Protein AF-A0A1X0QVW6-F1 (afdb_monomer_lite)

Foldseek 3Di:
DDDQPPDPVSVVVVVVVVVVVVVVVVVVVVVVVVLVVVLVVLLQVLCVVLVRDPVPLPVQDPPPDPQAADQAPDPDWDDDPNHTRHHDQWDAHRNFIAGHPRATDVVSLLVQLLVSLVSSLVSCVVSPLLVRPDDVLVSLVCCVPRSVVSLLPPLQQHDDDPVSLVVSQVSSLVSQCRSPVHDDDVVSVVSCVVSVHDRSVLSSVLSNVVLLLCQVVDDCPDPSVVCVVVQCVPCPRVNVVQCPDPLSVVSSPDPDDDDLVSVVVVVPPPSPVNSSSVVVVVD

Sequence (283 aa):
MSLPWRGPDQVHQLKEHMMQQSQQRRLQSQDSTARARVLAIQLRSGLRKLDINNNRIFDIHYFYRNVVALLSTEPITYIIYNQAIRHEASFAYLVVPFKPGDYLGPNELFRRNSSKAVATMNLLTSIGFNLSGFSRLLSIRFYAHIVRSQLEYGLAINRFTSTQLKALENVQNRCICKICDARGKAFTKVMLHLAKLPLMTERVHIFQAHLLFRSPHLPNNGLLCRLLPHIRHTRRHRWYLLSKAPLWRSMASTDEELDKRMLKAAKKIDITSFYQAAVDLYL

pLDDT: mean 73.91, std 16.07, range [31.61, 95.06]

Secondary structure (DSSP, 8-state):
---TT--HHHHHHHHHHHHHHHHHHHHHHHHHHHHHHHHHHHHHHHHHHTT--TT-SS------S---EE--SS-PPPEETTEEPEE-S-EEETTEEEETTTEE-HHHHHHHHHHHHHHHHHHHHHHTTTTTSS-HHHHHHHIIIIIHHHHHTTTTT----HHHHHHHHHHHHHHHHHHTT--SHHHHHHHHHHTT---HHHHHHHHHHHHHHHGGGS-TTSHHHHHHHHHHH-TTSHHHHHHHSHHHHHHTT--S---TTHHHHGGGSS-HHHHHHHHTT--

Radius of gyration: 26.66 Å; chains: 1; bounding box: 52×56×92 Å

Organism: NCBI:txid86635

Structure (mmCIF, N/CA/C/O backbone):
data_AF-A0A1X0QVW6-F1
#
_entry.id   AF-A0A1X0QVW6-F1
#
loop_
_atom_site.group_PDB
_atom_site.id
_atom_site.type_symbol
_atom_site.label_atom_id
_atom_site.label_alt_id
_atom_site.label_comp_id
_atom_site.label_asym_id
_atom_site.label_entity_id
_atom_site.label_seq_id
_atom_site.pdbx_PDB_ins_code
_atom_site.Cartn_x
_atom_site.Cartn_y
_atom_site.Cartn_z
_atom_site.occupancy
_atom_site.B_iso_or_equiv
_atom_site.auth_seq_id
_atom_site.auth_comp_id
_atom_site.auth_asym_id
_atom_site.auth_atom_id
_atom_site.pdbx_PDB_model_num
ATOM 1 N N . MET A 1 1 ? 26.119 20.764 -60.076 1.00 44.75 1 MET A N 1
ATOM 2 C CA . MET A 1 1 ? 25.643 19.938 -58.942 1.00 44.75 1 MET A CA 1
ATOM 3 C C . MET A 1 1 ? 24.573 18.983 -59.457 1.00 44.75 1 MET A C 1
ATOM 5 O O . MET A 1 1 ? 23.485 19.422 -59.803 1.00 44.75 1 MET A O 1
ATOM 9 N N . SER A 1 2 ? 24.899 17.703 -59.624 1.00 49.34 2 SER A N 1
ATOM 10 C CA . SER A 1 2 ? 23.963 16.671 -60.088 1.00 49.34 2 SER A CA 1
ATOM 11 C C . SER A 1 2 ? 23.081 16.194 -58.931 1.00 49.34 2 SER A C 1
ATOM 13 O O . SER A 1 2 ? 23.595 15.753 -57.907 1.00 49.34 2 SER A O 1
ATOM 15 N N . LEU A 1 3 ? 21.758 16.301 -59.091 1.00 55.97 3 LEU A N 1
ATOM 16 C CA . LEU A 1 3 ? 20.769 15.786 -58.136 1.00 55.97 3 LEU A CA 1
ATOM 17 C C . LEU A 1 3 ? 20.968 14.270 -57.915 1.00 55.97 3 LEU A C 1
ATOM 19 O O . LEU A 1 3 ? 21.173 13.556 -58.899 1.00 55.97 3 LEU A O 1
ATOM 23 N N . PRO A 1 4 ? 20.854 13.766 -56.672 1.00 57.06 4 PRO A N 1
ATOM 24 C CA . PRO A 1 4 ? 21.236 12.403 -56.267 1.00 57.06 4 PRO A CA 1
ATOM 25 C C . PRO A 1 4 ? 20.337 11.270 -56.808 1.00 57.06 4 PRO A C 1
ATOM 27 O O . PRO A 1 4 ? 20.428 10.140 -56.349 1.00 57.06 4 PRO A O 1
ATOM 30 N N . TRP A 1 5 ? 19.459 11.557 -57.773 1.00 54.62 5 TRP A N 1
ATOM 31 C CA . TRP A 1 5 ? 18.407 10.650 -58.251 1.00 54.62 5 TRP A CA 1
ATOM 32 C C . TRP A 1 5 ? 18.553 10.259 -59.728 1.00 54.62 5 TRP A C 1
ATOM 34 O O . TRP A 1 5 ? 17.615 9.742 -60.328 1.00 54.62 5 TRP A O 1
ATOM 44 N N . ARG A 1 6 ? 19.695 10.551 -60.360 1.00 57.28 6 ARG A N 1
ATOM 45 C CA . ARG A 1 6 ? 19.828 10.535 -61.827 1.00 57.28 6 ARG A CA 1
ATOM 46 C C . ARG A 1 6 ? 20.383 9.219 -62.408 1.00 57.28 6 ARG A C 1
ATOM 48 O O . ARG A 1 6 ? 21.017 9.252 -63.456 1.00 57.28 6 ARG A O 1
ATOM 55 N N . GLY A 1 7 ? 20.127 8.076 -61.761 1.00 69.75 7 GLY A N 1
ATOM 56 C CA . GLY A 1 7 ? 20.482 6.748 -62.281 1.00 69.75 7 GLY A CA 1
ATOM 57 C C . GLY A 1 7 ? 19.568 5.629 -61.746 1.00 69.75 7 GLY A C 1
ATOM 58 O O . GLY A 1 7 ? 19.366 5.565 -60.530 1.00 69.75 7 GLY A O 1
ATOM 59 N N . PRO A 1 8 ? 19.011 4.745 -62.602 1.00 73.06 8 PRO A N 1
ATOM 60 C CA . PRO A 1 8 ? 18.133 3.644 -62.176 1.00 73.06 8 PRO A CA 1
ATOM 61 C C . PRO A 1 8 ? 18.797 2.695 -61.162 1.00 73.06 8 PRO A C 1
ATOM 63 O O . PRO A 1 8 ? 18.129 2.220 -60.242 1.00 73.06 8 PRO A O 1
ATOM 66 N N . ASP A 1 9 ? 20.117 2.519 -61.244 1.00 76.38 9 ASP A N 1
ATOM 67 C CA . ASP A 1 9 ? 20.884 1.671 -60.324 1.00 76.38 9 ASP A CA 1
ATOM 68 C C . ASP A 1 9 ? 20.956 2.239 -58.898 1.00 76.38 9 ASP A C 1
ATOM 70 O O . ASP A 1 9 ? 20.868 1.492 -57.925 1.00 76.38 9 ASP A O 1
ATOM 74 N N . GLN A 1 10 ? 21.035 3.566 -58.741 1.00 74.25 10 GLN A N 1
ATOM 75 C CA . GLN A 1 10 ? 21.057 4.216 -57.421 1.00 74.25 10 GLN A CA 1
ATOM 76 C C . GLN A 1 10 ? 19.705 4.099 -56.709 1.00 74.25 10 GLN A C 1
ATOM 78 O O . GLN A 1 10 ? 19.645 3.874 -55.500 1.00 74.25 10 GLN A O 1
ATOM 83 N N . VAL A 1 11 ? 18.604 4.195 -57.462 1.00 79.06 11 VAL A N 1
ATOM 84 C CA . VAL A 1 11 ? 17.250 3.990 -56.928 1.00 79.06 11 VAL A CA 1
ATOM 85 C C . VAL A 1 11 ? 17.041 2.526 -56.530 1.00 79.06 11 VAL A C 1
ATOM 87 O O . VAL A 1 11 ? 16.423 2.257 -55.499 1.00 79.06 11 VAL A O 1
ATOM 90 N N . HIS A 1 12 ? 17.576 1.580 -57.307 1.00 83.38 12 HIS A N 1
ATOM 91 C CA . HIS A 1 12 ? 17.538 0.156 -56.975 1.00 83.38 12 HIS A CA 1
ATOM 92 C C . HIS A 1 12 ? 18.329 -0.151 -55.694 1.00 83.38 12 HIS A C 1
ATOM 94 O O . HIS A 1 12 ? 1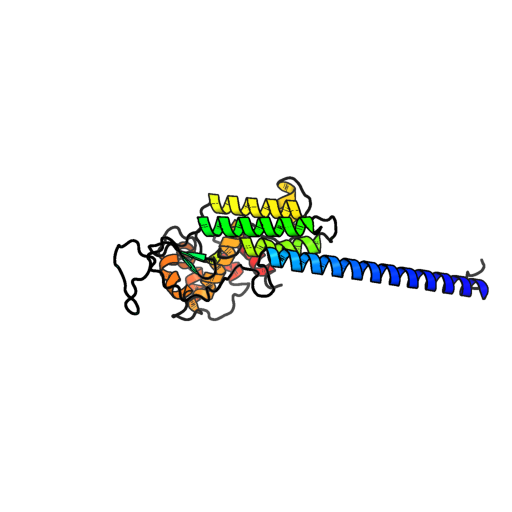7.796 -0.772 -54.776 1.00 83.38 12 HIS A O 1
ATOM 100 N N . GLN A 1 13 ? 19.560 0.355 -55.576 1.00 84.56 13 GLN A N 1
ATOM 101 C CA . GLN A 1 13 ? 20.384 0.203 -54.371 1.00 84.56 13 GLN A CA 1
ATOM 102 C C . GLN A 1 13 ? 19.714 0.798 -53.123 1.00 84.56 13 GLN A C 1
ATOM 104 O O . GLN A 1 13 ? 19.738 0.187 -52.054 1.00 84.56 13 GLN A O 1
ATOM 109 N N . LEU A 1 14 ? 19.059 1.957 -53.253 1.00 85.12 14 LEU A N 1
ATOM 110 C CA . LEU A 1 14 ? 18.326 2.567 -52.144 1.00 85.12 14 LEU A CA 1
ATOM 111 C C . LEU A 1 14 ? 17.116 1.720 -51.717 1.00 85.12 14 LEU A C 1
ATOM 113 O O . LEU A 1 14 ? 16.877 1.559 -50.519 1.00 85.12 14 LEU A O 1
ATOM 117 N N . LYS A 1 15 ? 16.368 1.151 -52.674 1.00 88.19 15 LYS A N 1
ATOM 118 C CA . LYS A 1 15 ? 15.248 0.238 -52.388 1.00 88.19 15 LYS A CA 1
ATOM 119 C C . LYS A 1 15 ? 15.713 -1.017 -51.653 1.00 88.19 15 LYS A C 1
ATOM 121 O O . LYS A 1 15 ? 15.092 -1.379 -50.656 1.00 88.19 15 LYS A O 1
ATOM 126 N N . GLU A 1 16 ? 16.809 -1.627 -52.097 1.00 89.81 16 GLU A N 1
ATOM 127 C CA . GLU A 1 16 ? 17.416 -2.790 -51.439 1.00 89.81 16 GLU A CA 1
ATOM 128 C C . GLU A 1 16 ? 17.836 -2.463 -50.000 1.00 89.81 16 GLU A C 1
ATOM 130 O O . GLU A 1 16 ? 17.439 -3.155 -49.062 1.00 89.81 16 GLU A O 1
ATOM 135 N N . HIS A 1 17 ? 18.533 -1.342 -49.789 1.00 91.50 17 HIS A N 1
ATOM 136 C CA . HIS A 1 17 ? 18.930 -0.900 -48.450 1.00 91.50 17 HIS A CA 1
ATOM 137 C C . HIS A 1 17 ? 17.716 -0.640 -47.536 1.00 91.50 17 HIS A C 1
ATOM 139 O O . HIS A 1 17 ? 17.688 -1.067 -46.380 1.00 91.50 17 HIS A O 1
ATOM 145 N N . MET A 1 18 ? 16.664 0.003 -48.054 1.00 88.12 18 MET A N 1
ATOM 146 C CA . MET A 1 18 ? 15.418 0.221 -47.308 1.00 88.12 18 MET A CA 1
ATOM 147 C C . MET A 1 18 ? 14.681 -1.088 -46.990 1.00 88.12 18 MET A C 1
ATOM 149 O O . MET A 1 18 ? 14.073 -1.209 -45.916 1.00 88.12 18 MET A O 1
ATOM 153 N N . MET A 1 19 ? 14.721 -2.066 -47.898 1.00 91.88 19 MET A N 1
ATOM 154 C CA . MET A 1 19 ? 14.117 -3.383 -47.703 1.00 91.88 19 MET A CA 1
ATOM 155 C C . MET A 1 19 ? 14.863 -4.169 -46.621 1.00 91.88 19 MET A C 1
ATOM 157 O O . MET A 1 19 ? 14.225 -4.654 -45.683 1.00 91.88 19 MET A O 1
ATOM 161 N N . GLN A 1 20 ? 16.197 -4.189 -46.676 1.00 89.44 20 GLN A N 1
ATOM 162 C CA . GLN A 1 20 ? 17.060 -4.803 -45.664 1.00 89.44 20 GLN A CA 1
ATOM 163 C C . GLN A 1 20 ? 16.864 -4.154 -44.286 1.00 89.44 20 GLN A C 1
ATOM 165 O O . GLN A 1 20 ? 16.601 -4.847 -43.303 1.00 89.44 20 GLN A O 1
ATOM 170 N N . GLN A 1 21 ? 16.857 -2.818 -44.206 1.00 89.62 21 GLN A N 1
ATOM 171 C CA . GLN A 1 21 ? 16.608 -2.095 -42.954 1.00 89.62 21 GLN A CA 1
ATOM 172 C C . GLN A 1 21 ? 15.212 -2.398 -42.378 1.00 89.62 21 GLN A C 1
ATOM 174 O O . GLN A 1 21 ? 15.009 -2.456 -41.163 1.00 89.62 21 GLN A O 1
ATOM 179 N N . SER A 1 22 ? 14.216 -2.610 -43.239 1.00 86.50 22 SER A N 1
ATOM 180 C CA . SER A 1 22 ? 12.857 -2.965 -42.817 1.00 86.50 22 SER A CA 1
ATOM 181 C C . SER A 1 22 ? 12.752 -4.415 -42.345 1.00 86.50 22 SER A C 1
ATOM 183 O O . SER A 1 22 ? 12.094 -4.669 -41.336 1.00 86.50 22 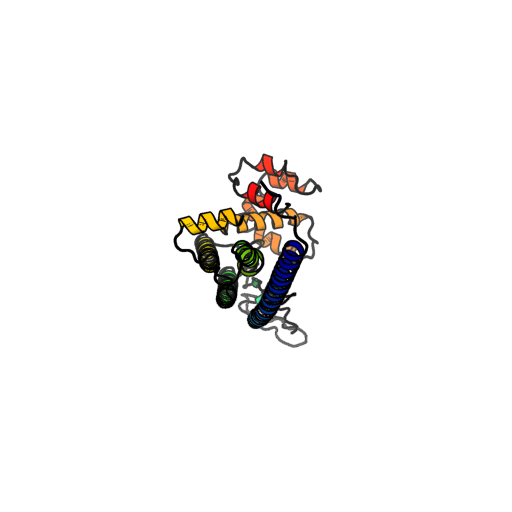SER A O 1
ATOM 185 N N . GLN A 1 23 ? 13.433 -5.353 -43.005 1.00 88.25 23 GLN A N 1
ATOM 186 C CA . GLN A 1 23 ? 13.549 -6.737 -42.538 1.00 88.25 23 GLN A CA 1
ATOM 187 C C . GLN A 1 23 ? 14.267 -6.809 -41.185 1.00 88.25 23 GLN A C 1
ATOM 189 O O . GLN A 1 23 ? 13.774 -7.460 -40.265 1.00 88.25 23 GLN A O 1
ATOM 194 N N . GLN A 1 24 ? 15.356 -6.059 -41.008 1.00 88.75 24 GLN A N 1
ATOM 195 C CA . GLN A 1 24 ? 16.096 -6.019 -39.749 1.00 88.75 24 GLN A CA 1
ATOM 196 C C . GLN A 1 24 ? 15.257 -5.446 -38.597 1.00 88.75 24 GLN A C 1
ATOM 198 O O . GLN A 1 24 ? 15.246 -6.010 -37.502 1.00 88.75 24 GLN A O 1
ATOM 203 N N . ARG A 1 25 ? 14.458 -4.398 -38.851 1.00 85.31 25 ARG A N 1
ATOM 204 C CA . ARG A 1 25 ? 13.484 -3.879 -37.872 1.00 85.31 25 ARG A CA 1
ATOM 205 C C . ARG A 1 25 ? 12.407 -4.904 -37.508 1.00 85.31 25 ARG A C 1
ATOM 207 O O . ARG A 1 25 ? 12.031 -4.998 -36.340 1.00 85.31 25 ARG A O 1
ATOM 214 N N . ARG A 1 26 ? 11.918 -5.693 -38.474 1.00 85.50 26 ARG A N 1
ATOM 215 C CA . ARG A 1 26 ? 10.934 -6.764 -38.217 1.00 85.50 26 ARG A CA 1
ATOM 216 C C . ARG A 1 26 ? 11.523 -7.868 -37.341 1.00 85.50 26 ARG A C 1
ATOM 218 O O . ARG A 1 26 ? 10.875 -8.261 -36.375 1.00 85.50 26 ARG A O 1
ATOM 225 N N . LEU A 1 27 ? 12.750 -8.303 -37.623 1.00 86.69 27 LEU A N 1
ATOM 226 C CA . LEU A 1 27 ? 13.454 -9.302 -36.812 1.00 86.69 27 LEU A CA 1
ATOM 227 C C . LEU A 1 27 ? 13.694 -8.801 -35.379 1.00 86.69 27 LEU A C 1
ATOM 229 O O . LEU A 1 27 ? 13.369 -9.500 -34.423 1.00 86.69 27 LEU A O 1
ATOM 233 N N . GLN A 1 28 ? 14.160 -7.558 -35.212 1.00 81.94 28 GLN A N 1
ATOM 234 C CA . GLN A 1 28 ? 14.331 -6.944 -33.888 1.00 81.94 28 GLN A CA 1
ATOM 235 C C . GLN A 1 28 ? 13.005 -6.821 -33.123 1.00 81.94 28 GLN A C 1
ATOM 237 O O . GLN A 1 28 ? 12.958 -7.065 -31.916 1.00 81.94 28 GLN A O 1
ATOM 242 N N . SER A 1 29 ? 11.911 -6.474 -33.807 1.00 78.00 29 SER A N 1
ATOM 243 C CA . SER A 1 29 ? 10.574 -6.398 -33.206 1.00 78.00 29 SER A CA 1
ATOM 244 C C . SER A 1 29 ? 10.058 -7.771 -32.761 1.00 78.00 29 SER A C 1
ATOM 246 O O . SER A 1 29 ? 9.517 -7.901 -31.659 1.00 78.00 29 SER A O 1
ATOM 248 N N . GLN A 1 30 ? 10.269 -8.812 -33.571 1.00 79.12 30 GLN A N 1
ATOM 249 C CA . GLN A 1 30 ? 9.915 -10.187 -33.217 1.00 79.12 30 GLN A CA 1
ATOM 250 C C . GLN A 1 30 ? 10.721 -10.703 -32.020 1.00 79.12 30 GLN A C 1
ATOM 252 O O . GLN A 1 30 ? 10.119 -11.244 -31.093 1.00 79.12 30 GLN A O 1
ATOM 257 N N . ASP A 1 31 ? 12.037 -10.474 -31.985 1.00 80.25 31 ASP A N 1
ATOM 258 C CA . ASP A 1 31 ? 12.890 -10.855 -30.849 1.00 80.25 31 ASP A CA 1
ATOM 259 C C . ASP A 1 31 ? 12.473 -10.109 -29.569 1.00 80.25 31 ASP A C 1
ATOM 261 O O . ASP A 1 31 ? 12.242 -10.712 -28.520 1.00 80.25 31 ASP A O 1
ATOM 265 N N . SER A 1 32 ? 12.219 -8.801 -29.671 1.00 78.88 32 SER A N 1
ATOM 266 C CA . SER A 1 32 ? 11.698 -7.996 -28.556 1.00 78.88 32 SER A CA 1
ATOM 267 C C . SER A 1 32 ? 10.358 -8.532 -28.032 1.00 78.88 32 SER A C 1
ATOM 269 O O . SER A 1 32 ? 10.143 -8.624 -26.821 1.00 78.88 32 SER A O 1
ATOM 271 N N . THR A 1 33 ? 9.464 -8.942 -28.935 1.00 80.12 33 THR A N 1
ATOM 272 C CA . THR A 1 33 ? 8.157 -9.521 -28.589 1.00 80.12 33 THR A CA 1
ATOM 273 C C . THR A 1 33 ? 8.311 -10.888 -27.923 1.00 80.12 33 THR A C 1
ATOM 275 O O . THR A 1 33 ? 7.630 -11.174 -26.936 1.00 80.12 33 THR A O 1
ATOM 278 N N . ALA A 1 34 ? 9.214 -11.735 -28.420 1.00 81.62 34 ALA A N 1
ATOM 279 C CA . ALA A 1 34 ? 9.503 -13.037 -27.831 1.00 81.62 34 ALA A CA 1
ATOM 280 C C . ALA A 1 34 ? 10.070 -12.892 -26.409 1.00 81.62 34 ALA A C 1
ATOM 282 O O . ALA A 1 34 ? 9.564 -13.522 -25.477 1.00 81.62 34 ALA A O 1
ATOM 283 N N . ARG A 1 35 ? 11.033 -11.984 -26.207 1.00 80.88 35 ARG A N 1
ATOM 284 C CA . ARG A 1 35 ? 11.584 -11.658 -24.881 1.00 80.88 35 ARG A CA 1
ATOM 285 C C . ARG A 1 35 ? 10.509 -11.140 -23.928 1.00 80.88 35 ARG A C 1
ATOM 287 O O . ARG A 1 35 ? 10.414 -11.612 -22.795 1.00 80.88 35 ARG A O 1
ATOM 294 N N . ALA A 1 36 ? 9.645 -10.236 -24.393 1.00 78.38 36 ALA A N 1
ATOM 295 C CA . ALA A 1 36 ? 8.533 -9.725 -23.595 1.00 78.38 36 ALA A CA 1
ATOM 296 C C . ALA A 1 36 ? 7.567 -10.843 -23.157 1.00 78.38 36 ALA A C 1
ATOM 298 O O . ALA A 1 36 ? 7.122 -10.854 -22.009 1.00 78.38 36 ALA A O 1
ATOM 299 N N . ARG A 1 37 ? 7.282 -11.822 -24.030 1.00 80.56 37 ARG A N 1
ATOM 300 C CA . ARG A 1 37 ? 6.450 -12.992 -23.689 1.00 80.56 37 ARG A CA 1
ATOM 301 C C . ARG A 1 37 ? 7.090 -13.855 -22.603 1.00 80.56 37 ARG A C 1
ATOM 303 O O . ARG A 1 37 ? 6.402 -14.226 -21.654 1.00 80.56 37 ARG A O 1
ATOM 310 N N . VAL A 1 38 ? 8.389 -14.140 -22.704 1.00 84.69 38 VAL A N 1
ATOM 311 C CA . VAL A 1 38 ? 9.121 -14.917 -21.686 1.00 84.69 38 VAL A CA 1
ATOM 312 C C . VAL A 1 38 ? 9.079 -14.208 -20.331 1.00 84.69 38 VAL A C 1
ATOM 314 O O . VAL A 1 38 ? 8.704 -14.820 -19.329 1.00 84.69 38 VAL A O 1
ATOM 317 N N . LEU A 1 39 ? 9.369 -12.906 -20.304 1.00 81.06 39 LEU A N 1
ATOM 318 C CA . LEU A 1 39 ? 9.323 -12.106 -19.078 1.00 81.06 39 LEU A CA 1
ATOM 319 C C . LEU A 1 39 ? 7.910 -12.042 -18.480 1.00 81.06 39 LEU A C 1
ATOM 321 O O . LEU A 1 39 ? 7.748 -12.147 -17.266 1.00 81.06 39 LEU A O 1
ATOM 325 N N . ALA A 1 40 ? 6.868 -11.938 -19.311 1.00 80.06 40 ALA A N 1
ATOM 326 C CA . ALA A 1 40 ? 5.481 -11.970 -18.849 1.00 80.06 40 ALA A CA 1
ATOM 327 C C . ALA A 1 40 ? 5.111 -13.322 -18.211 1.00 80.06 40 ALA A C 1
ATOM 329 O O . ALA A 1 40 ? 4.428 -13.361 -17.184 1.00 80.06 40 ALA A O 1
ATOM 330 N N . ILE A 1 41 ? 5.588 -14.437 -18.775 1.00 83.38 41 ILE A N 1
ATOM 331 C CA . ILE A 1 41 ? 5.393 -15.779 -18.209 1.00 83.38 41 ILE A CA 1
ATOM 332 C C . ILE A 1 41 ? 6.128 -15.910 -16.870 1.00 83.38 41 ILE A C 1
ATOM 334 O O . ILE A 1 41 ? 5.535 -16.384 -15.897 1.00 83.38 41 ILE A O 1
ATOM 338 N N . GLN A 1 42 ? 7.382 -15.455 -16.793 1.00 84.69 42 GLN A N 1
ATOM 339 C CA . GLN A 1 42 ? 8.171 -15.450 -15.557 1.00 84.69 42 GLN A CA 1
ATOM 340 C C . GLN A 1 42 ? 7.507 -14.604 -14.470 1.00 84.69 42 GLN A C 1
ATOM 342 O O . GLN A 1 42 ? 7.351 -15.073 -13.342 1.00 84.69 42 GLN A O 1
ATOM 347 N N . LEU A 1 43 ? 7.029 -13.408 -14.821 1.00 83.31 43 LEU A N 1
ATOM 348 C CA . LEU A 1 43 ? 6.276 -12.538 -13.924 1.00 83.31 43 LEU A CA 1
ATOM 349 C C . LEU A 1 43 ? 5.013 -13.226 -13.414 1.00 83.31 43 LEU A C 1
ATOM 351 O O . LEU A 1 43 ? 4.806 -13.317 -12.207 1.00 83.31 43 LEU A O 1
ATOM 355 N N . ARG A 1 44 ? 4.190 -13.776 -14.308 1.00 81.25 44 ARG A N 1
ATOM 356 C CA . ARG A 1 44 ? 2.945 -14.454 -13.923 1.00 81.25 44 ARG A CA 1
ATOM 357 C C . ARG A 1 44 ? 3.199 -15.702 -13.075 1.00 81.25 44 ARG A C 1
ATOM 359 O O . ARG A 1 44 ? 2.408 -16.013 -12.188 1.00 81.25 44 ARG A O 1
ATOM 366 N N . SER A 1 45 ? 4.266 -16.446 -13.354 1.00 84.94 45 SER A N 1
ATOM 367 C CA . SER A 1 45 ? 4.679 -17.609 -12.560 1.00 84.94 45 SER A CA 1
ATOM 368 C C . SER A 1 45 ? 5.158 -17.192 -11.169 1.00 84.94 45 SER A C 1
ATOM 370 O O . SER A 1 45 ? 4.683 -17.717 -10.165 1.00 84.94 45 SER A O 1
ATOM 372 N N . GLY A 1 46 ? 6.031 -16.186 -11.098 1.00 82.44 46 GLY A N 1
ATOM 373 C CA . GLY A 1 46 ? 6.542 -15.649 -9.844 1.00 82.44 46 GLY A CA 1
ATOM 374 C C . GLY A 1 46 ? 5.443 -15.069 -8.957 1.00 82.44 46 GLY A C 1
ATOM 375 O O . GLY A 1 46 ? 5.385 -15.387 -7.773 1.00 82.44 46 GLY A O 1
ATOM 376 N N . LEU A 1 47 ? 4.534 -14.274 -9.530 1.00 79.75 47 LEU A N 1
ATOM 377 C CA . LEU A 1 47 ? 3.405 -13.702 -8.794 1.00 79.75 47 LEU A CA 1
ATOM 378 C C . LEU A 1 47 ? 2.499 -14.803 -8.229 1.00 79.75 47 LEU A C 1
ATOM 380 O O . LEU A 1 47 ? 2.118 -14.734 -7.064 1.00 79.75 47 LEU A O 1
ATOM 384 N N . ARG A 1 48 ? 2.250 -15.877 -8.993 1.00 80.75 48 ARG A N 1
ATOM 385 C CA . ARG A 1 48 ? 1.495 -17.043 -8.504 1.00 80.75 48 ARG A CA 1
ATOM 386 C C . ARG A 1 48 ? 2.166 -17.748 -7.325 1.00 80.75 48 ARG A C 1
ATOM 388 O O . ARG A 1 48 ? 1.459 -18.166 -6.417 1.00 80.75 48 ARG A O 1
ATOM 395 N N . LYS A 1 49 ? 3.501 -17.839 -7.290 1.00 82.12 49 LYS A N 1
ATOM 396 C CA . LYS A 1 49 ? 4.234 -18.396 -6.132 1.00 82.12 49 LYS A CA 1
ATOM 397 C C . LYS A 1 49 ? 4.071 -17.556 -4.860 1.00 82.12 49 LYS A C 1
ATOM 399 O O . LYS A 1 49 ? 4.243 -18.081 -3.768 1.00 82.12 49 LYS A O 1
ATOM 404 N N . LEU A 1 50 ? 3.735 -16.275 -5.001 1.00 75.00 50 LEU A N 1
ATOM 405 C CA . LEU A 1 50 ? 3.423 -15.362 -3.897 1.00 75.00 50 LEU A CA 1
ATOM 406 C C . LEU A 1 50 ? 1.908 -15.254 -3.622 1.00 75.00 50 LEU A C 1
ATOM 408 O O . LEU A 1 50 ? 1.489 -14.318 -2.945 1.00 75.00 50 LEU A O 1
ATOM 412 N N . ASP A 1 51 ? 1.098 -16.159 -4.186 1.00 70.94 51 ASP A N 1
ATOM 413 C CA . ASP A 1 51 ? -0.377 -16.142 -4.166 1.00 70.94 51 ASP A CA 1
ATOM 414 C C . ASP A 1 51 ? -0.995 -14.823 -4.688 1.00 70.94 51 ASP A C 1
ATOM 416 O O . ASP A 1 51 ? -2.099 -14.426 -4.320 1.00 70.94 51 ASP A O 1
ATOM 420 N N . ILE A 1 52 ? -0.288 -14.128 -5.591 1.00 70.38 52 ILE A N 1
ATOM 421 C CA . ILE A 1 52 ? -0.780 -12.940 -6.298 1.00 70.38 52 ILE A CA 1
ATOM 422 C C . ILE A 1 52 ? -1.329 -13.389 -7.654 1.00 70.38 52 ILE A C 1
ATOM 424 O O . ILE A 1 52 ? -0.581 -13.742 -8.568 1.00 70.38 52 ILE A O 1
ATOM 428 N N . ASN A 1 53 ? -2.652 -13.378 -7.798 1.00 65.31 53 ASN A N 1
ATOM 429 C CA . ASN A 1 53 ? -3.338 -13.691 -9.054 1.00 65.31 53 ASN A CA 1
ATOM 430 C C . ASN A 1 53 ? -4.335 -12.580 -9.434 1.00 65.31 53 ASN A C 1
ATOM 432 O O . ASN A 1 53 ? -4.526 -11.637 -8.667 1.00 65.31 53 ASN A O 1
ATOM 436 N N . ASN A 1 54 ? -4.967 -12.682 -10.611 1.00 51.88 54 ASN A N 1
ATOM 437 C CA . ASN A 1 54 ? -5.882 -11.654 -11.137 1.00 51.88 54 ASN A CA 1
ATOM 438 C C . ASN A 1 54 ? -7.057 -11.324 -10.191 1.00 51.88 54 ASN A C 1
ATOM 440 O O . ASN A 1 54 ? -7.613 -10.237 -10.292 1.00 51.88 54 ASN A O 1
ATOM 444 N N . ASN A 1 55 ? -7.380 -12.212 -9.242 1.00 51.00 55 ASN A N 1
ATOM 445 C CA . ASN A 1 55 ? -8.421 -12.016 -8.230 1.00 51.00 55 ASN A CA 1
ATOM 446 C C . ASN A 1 55 ? -7.852 -11.735 -6.818 1.00 51.00 55 ASN A C 1
ATOM 448 O O . ASN A 1 55 ? -8.623 -11.530 -5.884 1.00 51.00 55 ASN A O 1
ATOM 452 N N . ARG A 1 56 ? -6.521 -11.760 -6.623 1.00 54.94 56 ARG A N 1
ATOM 453 C CA . ARG A 1 56 ? -5.849 -11.787 -5.304 1.00 54.94 56 ARG A CA 1
ATOM 454 C C . ARG A 1 56 ? -4.606 -10.894 -5.209 1.00 54.94 56 ARG A C 1
ATOM 456 O O . ARG A 1 56 ? -3.542 -11.318 -4.763 1.00 54.94 56 ARG A O 1
ATOM 463 N N . ILE A 1 57 ? -4.709 -9.623 -5.596 1.00 53.53 57 ILE A N 1
ATOM 464 C CA . ILE A 1 57 ? -3.636 -8.646 -5.300 1.00 53.53 57 ILE A CA 1
ATOM 465 C C . ILE A 1 57 ? -3.418 -8.553 -3.774 1.00 53.53 57 ILE A C 1
ATOM 467 O O . ILE A 1 57 ? -2.290 -8.548 -3.267 1.00 53.53 57 ILE A O 1
ATOM 471 N N . PHE A 1 58 ? -4.519 -8.605 -3.035 1.00 52.44 58 PHE A N 1
ATOM 472 C CA . PHE A 1 58 ? -4.583 -8.765 -1.589 1.00 52.44 58 PHE A CA 1
ATOM 473 C C . PHE A 1 58 ? -4.824 -10.252 -1.290 1.00 52.44 58 PHE A C 1
ATOM 475 O O . PHE A 1 58 ? -5.612 -10.867 -2.002 1.00 52.44 58 PHE A O 1
ATOM 482 N N . ASP A 1 59 ? -4.160 -10.845 -0.287 1.00 51.31 59 ASP A N 1
ATOM 483 C CA . ASP A 1 59 ? -4.299 -12.275 0.093 1.00 51.31 59 ASP A CA 1
ATOM 484 C C . ASP A 1 59 ? -5.695 -12.610 0.663 1.00 51.31 59 ASP A C 1
ATOM 486 O O . ASP A 1 59 ? -5.798 -13.278 1.691 1.00 51.31 59 ASP A O 1
ATOM 490 N N . ILE A 1 60 ? -6.780 -12.080 0.099 1.00 45.47 60 ILE A N 1
ATOM 491 C CA . ILE A 1 60 ? -8.143 -12.242 0.598 1.00 45.47 60 ILE A CA 1
ATOM 492 C C . ILE A 1 60 ? -8.521 -13.714 0.438 1.00 45.47 60 ILE A C 1
ATOM 494 O O . ILE A 1 60 ? -9.074 -14.160 -0.566 1.00 45.47 60 ILE A O 1
ATOM 498 N N . HIS A 1 61 ? -8.134 -14.490 1.441 1.00 46.16 61 HIS A N 1
ATOM 499 C CA . HIS A 1 61 ? -8.449 -15.886 1.574 1.00 46.16 61 HIS A CA 1
ATOM 500 C C . HIS A 1 61 ? -9.798 -15.937 2.274 1.00 46.16 61 HIS A C 1
ATOM 502 O O . HIS A 1 61 ? -9.899 -15.736 3.483 1.00 46.16 61 HIS A O 1
ATOM 508 N N . TYR A 1 62 ? -10.852 -16.145 1.490 1.00 44.00 62 TYR A N 1
ATOM 509 C CA . TYR A 1 62 ? -12.095 -16.651 2.041 1.00 44.00 62 TYR A CA 1
ATOM 510 C C . TYR A 1 62 ? -11.778 -18.062 2.519 1.00 44.00 62 TYR A C 1
ATOM 512 O O . TYR A 1 62 ? -11.522 -18.950 1.704 1.00 44.00 62 TYR A O 1
ATOM 520 N N . PHE A 1 63 ? -11.711 -18.259 3.833 1.00 43.53 63 PHE A N 1
ATOM 521 C CA . PHE A 1 63 ? -11.741 -19.606 4.373 1.00 43.53 63 PHE A CA 1
ATOM 522 C C . PHE A 1 63 ? -13.057 -20.231 3.898 1.00 43.53 63 PHE A C 1
ATOM 524 O O . PHE A 1 63 ? -14.116 -19.963 4.447 1.00 43.53 63 PHE A O 1
ATOM 531 N N . TYR A 1 64 ? -12.987 -21.075 2.868 1.00 35.66 64 TYR A N 1
ATOM 532 C CA . TYR A 1 64 ? -14.088 -21.954 2.457 1.00 35.66 64 TYR A CA 1
ATOM 533 C C . TYR A 1 64 ? -14.375 -23.042 3.504 1.00 35.66 64 TYR A C 1
ATOM 535 O O . TYR A 1 64 ? -15.229 -23.899 3.302 1.00 35.66 64 TYR A O 1
ATOM 543 N N . ARG A 1 65 ? -13.659 -23.034 4.634 1.00 41.88 65 ARG A N 1
ATOM 544 C CA . ARG A 1 65 ? -14.009 -23.830 5.800 1.00 41.88 65 ARG A CA 1
ATOM 545 C C . ARG A 1 65 ? -14.844 -22.954 6.720 1.00 41.88 65 ARG A C 1
ATOM 547 O O . ARG A 1 65 ? -14.347 -21.941 7.203 1.00 41.88 65 ARG A O 1
ATOM 554 N N . ASN A 1 66 ? -16.078 -23.382 6.966 1.00 46.94 66 ASN A N 1
ATOM 555 C CA . ASN A 1 66 ? -16.987 -22.858 7.985 1.00 46.94 66 ASN A CA 1
ATOM 556 C C . ASN A 1 66 ? -16.395 -23.078 9.392 1.00 46.94 66 ASN A C 1
ATOM 558 O O . ASN A 1 66 ? -16.898 -23.883 10.169 1.00 46.94 66 ASN A O 1
ATOM 562 N N . VAL A 1 67 ? -15.271 -22.434 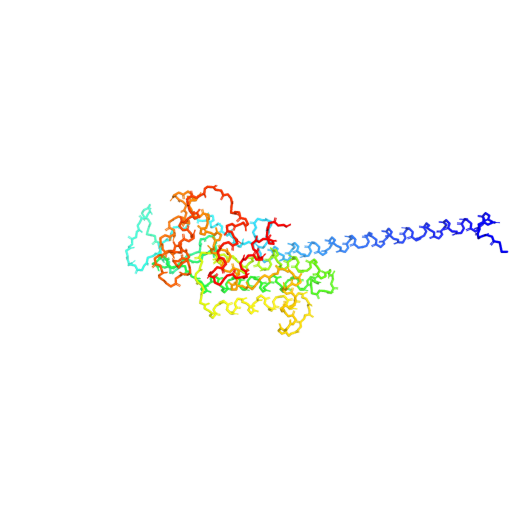9.704 1.00 54.84 67 VAL A N 1
ATOM 563 C CA . VAL A 1 67 ? -14.675 -22.458 11.038 1.00 54.84 67 VAL A CA 1
ATOM 564 C C . VAL A 1 67 ? -15.278 -21.291 11.796 1.00 54.84 67 VAL A C 1
ATOM 566 O O . VAL A 1 67 ? -14.911 -20.137 11.584 1.00 54.84 67 VAL A O 1
ATOM 569 N N . VAL A 1 68 ? -16.250 -21.601 12.647 1.00 60.12 68 VAL A N 1
ATOM 570 C CA . VAL A 1 68 ? -16.766 -20.648 13.626 1.00 60.12 68 VAL A CA 1
ATOM 571 C C . VAL A 1 68 ? -15.796 -20.657 14.801 1.00 60.12 68 VAL A C 1
ATOM 573 O O . VAL A 1 68 ? -15.541 -21.707 15.391 1.00 60.12 68 VAL A O 1
ATOM 576 N N . ALA A 1 69 ? -15.227 -19.496 15.106 1.00 66.06 69 ALA A N 1
ATOM 577 C CA . ALA A 1 69 ? -14.356 -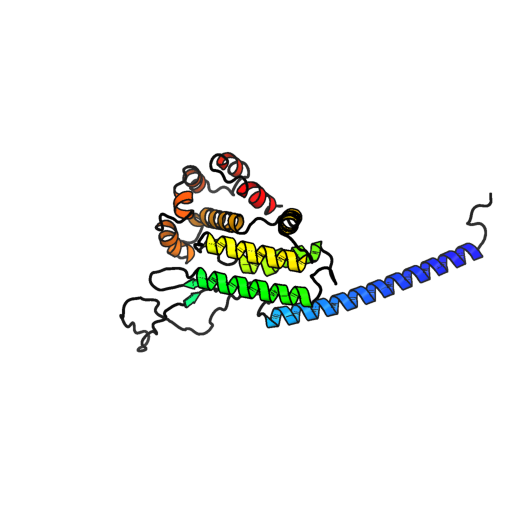19.290 16.252 1.00 66.06 69 ALA A CA 1
ATOM 578 C C . ALA A 1 69 ? -14.900 -18.138 17.092 1.00 66.06 69 ALA A C 1
ATOM 580 O O . ALA A 1 69 ? -15.396 -17.144 16.554 1.00 66.06 69 ALA A O 1
ATOM 581 N N . LEU A 1 70 ? -14.806 -18.283 18.409 1.00 67.81 70 LEU A N 1
ATOM 582 C CA . LEU A 1 70 ? -15.202 -17.255 19.351 1.00 67.81 70 LEU A CA 1
ATOM 583 C C . LEU A 1 70 ? -13.984 -16.394 19.681 1.00 67.81 70 LEU A C 1
ATOM 585 O O . LEU A 1 70 ? -12.963 -16.893 20.155 1.00 67.81 70 LEU A O 1
ATOM 589 N N . LEU A 1 71 ? -14.115 -15.091 19.456 1.00 70.19 71 LEU A N 1
ATOM 590 C CA . LEU A 1 71 ? -13.107 -14.107 19.823 1.00 70.19 71 LEU A CA 1
ATOM 591 C C . LEU A 1 71 ? -13.537 -13.395 21.112 1.00 70.19 71 LEU A C 1
ATOM 593 O O . LEU A 1 71 ? -14.018 -12.266 21.073 1.00 70.19 71 LEU A O 1
ATOM 597 N N . SER A 1 72 ? -13.394 -14.071 22.251 1.00 68.94 72 SER A N 1
ATOM 598 C CA . SER A 1 72 ? -13.756 -13.524 23.565 1.00 68.94 72 SER A CA 1
ATOM 599 C C . SER A 1 72 ? -12.606 -13.646 24.556 1.00 68.94 72 SER A C 1
ATOM 601 O O . SER A 1 72 ? -11.863 -14.626 24.540 1.00 68.94 72 SER A O 1
ATOM 603 N N . THR A 1 73 ? -12.470 -12.644 25.425 1.00 67.62 73 THR A N 1
ATOM 604 C CA . THR A 1 73 ? -11.597 -12.697 26.608 1.00 67.62 73 THR A CA 1
ATOM 605 C C . THR A 1 73 ? -12.229 -13.469 27.760 1.00 67.62 73 THR A C 1
ATOM 607 O O . THR A 1 73 ? -11.541 -13.804 28.719 1.00 67.62 73 THR A O 1
ATOM 610 N N . GLU A 1 74 ? -13.535 -13.719 27.691 1.00 72.75 74 GLU A N 1
ATOM 611 C CA . GLU A 1 74 ? -14.280 -14.409 28.733 1.00 72.75 74 GLU A CA 1
ATOM 612 C C . GLU A 1 74 ? -14.286 -15.922 28.478 1.00 72.75 74 GLU A C 1
ATOM 614 O O . GLU A 1 74 ? -14.436 -16.349 27.328 1.00 72.75 74 GLU A O 1
ATOM 619 N N . PRO A 1 75 ? -14.183 -16.754 29.529 1.00 70.44 75 PRO A N 1
ATOM 620 C CA . PRO A 1 75 ? -14.152 -18.213 29.413 1.00 70.44 75 PRO A CA 1
ATOM 621 C C . PRO A 1 75 ? -15.539 -18.827 29.132 1.00 70.44 75 PRO A C 1
ATOM 623 O O . PRO A 1 75 ? -15.787 -19.990 29.446 1.00 70.44 75 PRO A O 1
ATOM 626 N N . ILE A 1 76 ? -16.472 -18.055 28.567 1.00 76.19 76 ILE A N 1
ATOM 627 C CA . ILE A 1 76 ? -17.831 -18.517 28.278 1.00 76.19 76 ILE A CA 1
ATOM 628 C C . ILE A 1 76 ? -17.787 -19.440 27.065 1.00 76.19 76 ILE A C 1
ATOM 630 O O . ILE A 1 76 ? -17.473 -19.010 25.957 1.00 76.19 76 ILE A O 1
ATOM 634 N N . THR A 1 77 ? -18.146 -20.704 27.277 1.00 79.38 77 THR A N 1
ATOM 635 C CA . THR A 1 77 ? -18.213 -21.705 26.211 1.00 79.38 77 THR A CA 1
ATOM 636 C C . THR A 1 77 ? -19.546 -21.596 25.482 1.00 79.38 77 THR A C 1
ATOM 638 O O . THR A 1 77 ? -20.606 -21.801 26.070 1.00 79.38 77 THR A O 1
ATOM 641 N N . TYR A 1 78 ? -19.493 -21.303 24.186 1.00 80.75 78 TYR A N 1
ATOM 642 C CA . TYR A 1 78 ? -20.663 -21.312 23.312 1.00 80.75 78 TYR A CA 1
ATOM 643 C C . TYR A 1 78 ? -20.737 -22.636 22.557 1.00 80.75 78 TYR A C 1
ATOM 645 O O . TYR A 1 78 ? -19.710 -23.190 22.164 1.00 80.75 78 TYR A O 1
ATOM 653 N N . ILE A 1 79 ? -21.951 -23.135 22.335 1.00 83.06 79 ILE A N 1
ATOM 654 C CA . ILE A 1 79 ? -22.200 -24.400 21.642 1.00 83.06 79 ILE A CA 1
ATOM 655 C C . ILE A 1 79 ? -23.051 -24.113 20.405 1.00 83.06 79 ILE A C 1
ATOM 657 O O . ILE A 1 79 ? -24.095 -23.471 20.500 1.00 83.06 79 ILE A O 1
ATOM 661 N N . ILE A 1 80 ? -22.612 -24.595 19.244 1.00 82.19 80 ILE A N 1
ATOM 662 C CA . ILE A 1 80 ? -23.382 -24.588 17.994 1.00 82.19 80 ILE A CA 1
ATOM 663 C C . ILE A 1 80 ? -23.461 -26.032 17.500 1.00 82.19 80 ILE A C 1
ATOM 665 O O . ILE A 1 80 ? -22.440 -26.707 17.420 1.00 82.19 80 ILE A O 1
ATOM 669 N N . TYR A 1 81 ? -24.669 -26.518 17.193 1.00 85.25 81 TYR A N 1
ATOM 670 C CA . TYR A 1 81 ? -24.912 -27.904 16.755 1.00 85.25 81 TYR A CA 1
ATOM 671 C C . TYR A 1 81 ? -24.266 -28.961 17.672 1.00 85.25 81 TYR A C 1
ATOM 673 O O . TYR A 1 81 ? -23.617 -29.891 17.202 1.00 85.25 81 TYR A O 1
ATOM 681 N N . ASN A 1 82 ? -24.409 -28.799 18.991 1.00 81.62 82 ASN A N 1
ATOM 682 C CA . ASN A 1 82 ? -23.794 -29.658 20.014 1.00 81.62 82 ASN A CA 1
ATOM 683 C C . ASN A 1 82 ? -22.254 -29.728 19.974 1.00 81.62 82 ASN A C 1
ATOM 685 O O . ASN A 1 82 ? -21.662 -30.607 20.595 1.00 81.62 82 ASN A O 1
ATOM 689 N N . GLN A 1 83 ? -21.590 -28.782 19.304 1.00 83.00 83 GLN A N 1
ATOM 690 C CA . GLN A 1 83 ? -20.138 -28.656 19.295 1.00 83.00 83 GLN A CA 1
ATOM 691 C C . GLN A 1 83 ? -19.704 -27.341 19.951 1.00 83.00 83 GLN A C 1
ATOM 693 O O . GLN A 1 83 ? -20.181 -26.261 19.594 1.00 83.00 83 GLN A O 1
ATOM 698 N N . ALA A 1 84 ? -18.785 -27.432 20.915 1.00 82.00 84 ALA A N 1
ATOM 699 C CA . ALA A 1 84 ? -18.193 -26.259 21.546 1.00 82.00 84 ALA A CA 1
ATOM 700 C C . ALA A 1 84 ? -17.387 -25.454 20.516 1.00 82.00 84 ALA A C 1
ATOM 702 O O . ALA A 1 84 ? -16.532 -25.994 19.804 1.00 82.00 84 ALA A O 1
ATOM 703 N N . ILE A 1 85 ? -17.664 -24.156 20.439 1.00 82.19 85 ILE A N 1
ATOM 704 C CA . ILE A 1 85 ? -16.946 -23.231 19.568 1.00 82.19 85 ILE A CA 1
ATOM 705 C C . ILE A 1 85 ? -15.535 -23.040 20.129 1.00 82.19 85 ILE A C 1
ATOM 707 O O . ILE A 1 85 ? -15.352 -22.785 21.319 1.00 82.19 85 ILE A O 1
ATOM 711 N N . ARG A 1 86 ? -14.521 -23.144 19.265 1.00 79.12 86 ARG A N 1
ATOM 712 C CA . ARG A 1 86 ? -13.128 -22.919 19.670 1.00 79.12 86 ARG A CA 1
ATOM 713 C C . ARG A 1 86 ? -12.914 -21.451 20.024 1.00 79.12 86 ARG A C 1
ATOM 715 O O . ARG A 1 86 ? -13.304 -20.569 19.259 1.00 79.12 86 ARG A O 1
ATOM 722 N N . HIS A 1 87 ? -12.260 -21.208 21.154 1.00 77.56 87 HIS A N 1
ATOM 723 C CA . HIS A 1 87 ? -11.758 -19.886 21.505 1.00 77.56 87 HIS A CA 1
ATOM 724 C C . HIS A 1 87 ? -10.449 -19.642 20.763 1.00 77.56 87 HIS A C 1
ATOM 726 O O . HIS A 1 87 ? -9.515 -20.433 20.877 1.00 77.56 87 HIS A O 1
ATOM 732 N N . GLU A 1 88 ? -10.385 -18.544 20.020 1.00 76.69 88 GLU A N 1
ATOM 733 C CA . GLU A 1 88 ? -9.174 -18.123 19.320 1.00 76.69 88 GLU A CA 1
ATOM 734 C C . GLU A 1 88 ? -8.677 -16.798 19.902 1.00 76.69 88 GLU A C 1
ATOM 736 O O . GLU A 1 88 ? -9.461 -15.919 20.261 1.00 76.69 88 GLU A O 1
ATOM 741 N N . ALA A 1 89 ? -7.355 -16.639 19.988 1.00 76.62 89 ALA A N 1
ATOM 742 C CA . ALA A 1 89 ? -6.735 -15.404 20.477 1.00 76.62 89 ALA A CA 1
ATOM 743 C C . ALA A 1 89 ? -6.657 -14.307 19.396 1.00 76.62 89 ALA A C 1
ATOM 745 O O . ALA A 1 89 ? -6.429 -13.134 19.706 1.00 76.62 89 ALA A O 1
ATOM 746 N N . SER A 1 90 ? -6.828 -14.674 18.124 1.00 76.31 90 SER A N 1
ATOM 747 C CA . SER A 1 90 ? -6.998 -13.759 16.998 1.00 76.31 90 SER A CA 1
ATOM 748 C C . SER A 1 90 ? -7.672 -14.465 15.821 1.00 76.31 90 SER A C 1
ATOM 750 O O . SER A 1 90 ? -7.527 -15.671 15.643 1.00 76.31 90 SER A O 1
ATOM 752 N N . PHE A 1 91 ? -8.390 -13.717 14.983 1.00 78.69 91 PHE A N 1
ATOM 753 C CA . PHE A 1 91 ? -8.887 -14.219 13.697 1.00 78.69 91 PHE A CA 1
ATOM 754 C C . PHE A 1 91 ? -8.575 -13.223 12.583 1.00 78.69 91 PHE A C 1
ATOM 756 O O . PHE A 1 91 ? -8.536 -12.021 12.820 1.00 78.69 91 PHE A O 1
ATOM 763 N N . ALA A 1 92 ? -8.382 -13.693 11.351 1.00 77.44 92 ALA A N 1
ATOM 764 C CA . ALA A 1 92 ? -8.224 -12.814 10.195 1.00 77.44 92 ALA A CA 1
ATOM 765 C C . ALA A 1 92 ? -9.464 -12.884 9.297 1.00 77.44 92 ALA A C 1
ATOM 767 O O . ALA A 1 92 ? -9.732 -13.922 8.698 1.00 77.44 92 ALA A O 1
ATOM 768 N N . TYR A 1 93 ? -10.191 -11.775 9.157 1.00 77.44 93 TYR A N 1
ATOM 769 C CA . TYR A 1 93 ? -11.277 -11.650 8.181 1.00 77.44 93 TYR A CA 1
ATOM 770 C C . TYR A 1 93 ? -10.856 -10.704 7.071 1.00 77.44 93 TYR A C 1
ATOM 772 O O . TYR A 1 93 ? -10.404 -9.590 7.337 1.00 77.44 93 TYR A O 1
ATOM 780 N N . LEU A 1 94 ? -10.961 -11.172 5.824 1.00 76.75 94 LEU A N 1
ATOM 781 C CA . LEU A 1 94 ? -10.394 -10.490 4.660 1.00 76.75 94 LEU A CA 1
ATOM 782 C C . LEU A 1 94 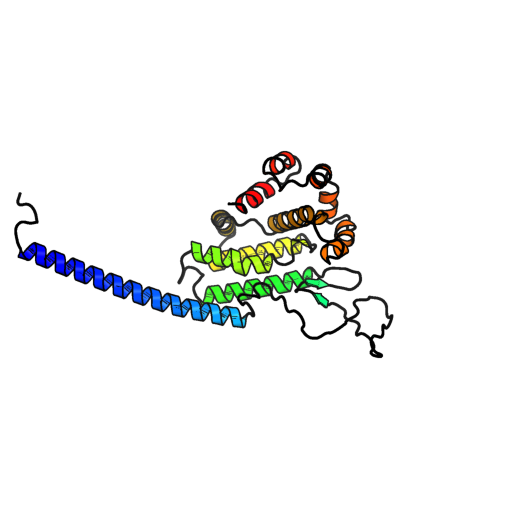? -8.945 -10.048 4.938 1.00 76.75 94 LEU A C 1
ATOM 784 O O . LEU A 1 94 ? -8.607 -8.899 4.727 1.00 76.75 94 LEU A O 1
ATOM 788 N N . VAL A 1 95 ? -8.083 -10.912 5.492 1.00 78.25 95 VAL A N 1
ATOM 789 C CA . VAL A 1 95 ? -6.667 -10.585 5.819 1.00 78.25 95 VAL A CA 1
ATOM 790 C C . VAL A 1 95 ? -6.466 -9.576 6.952 1.00 78.25 95 VAL A C 1
ATOM 792 O O . VAL A 1 95 ? -5.343 -9.419 7.429 1.00 78.25 95 VAL A O 1
ATOM 795 N N . VAL A 1 96 ? -7.518 -8.926 7.437 1.00 81.81 96 VAL A N 1
ATOM 796 C CA . VAL A 1 96 ? -7.428 -7.993 8.555 1.00 81.81 96 VAL A CA 1
ATOM 797 C C . VAL A 1 96 ? -7.494 -8.792 9.858 1.00 81.81 96 VAL A C 1
ATOM 799 O O . VAL A 1 96 ? -8.482 -9.491 10.074 1.00 81.81 96 VAL A O 1
ATOM 802 N N . PRO A 1 97 ? -6.461 -8.727 10.716 1.00 82.94 97 PRO A N 1
ATOM 803 C CA . PRO A 1 97 ? -6.447 -9.436 11.986 1.00 82.94 97 PRO A CA 1
ATOM 804 C C . PRO A 1 97 ? -7.303 -8.709 13.030 1.00 82.94 97 PRO A C 1
ATOM 806 O O . PRO A 1 97 ? -7.181 -7.496 13.222 1.00 82.94 97 PRO A O 1
ATOM 809 N N . PHE A 1 98 ? -8.117 -9.479 13.736 1.00 81.25 98 PHE A N 1
ATOM 810 C CA . PHE A 1 98 ? -8.966 -9.089 14.852 1.00 81.25 98 PHE A CA 1
ATOM 811 C C . PHE A 1 98 ? -8.478 -9.790 16.118 1.00 81.25 98 PHE A C 1
ATOM 813 O O . PHE A 1 98 ? -8.054 -10.945 16.076 1.00 81.25 98 PHE A O 1
ATOM 820 N N . LYS A 1 99 ? -8.534 -9.078 17.241 1.00 81.12 99 LYS A N 1
ATOM 821 C CA . LYS A 1 99 ? -8.189 -9.544 18.585 1.00 81.12 99 LYS A CA 1
ATOM 822 C C . LYS A 1 99 ? -9.383 -9.363 19.532 1.00 81.12 99 LYS A C 1
ATOM 824 O O . LYS A 1 99 ? -10.209 -8.485 19.267 1.00 81.12 99 LYS A O 1
ATOM 829 N N . PRO A 1 100 ? -9.480 -10.164 20.609 1.00 72.31 100 PRO A N 1
ATOM 830 C CA . PRO A 1 100 ? -10.571 -10.076 21.574 1.00 72.31 100 PRO A CA 1
ATOM 831 C C . PRO A 1 100 ? -10.774 -8.651 22.095 1.00 72.31 100 PRO A C 1
ATOM 833 O O . PRO A 1 100 ? -9.800 -7.919 22.288 1.00 72.31 100 PRO A O 1
ATOM 836 N N . GLY A 1 101 ? -12.035 -8.264 22.306 1.00 66.06 101 GLY A N 1
ATOM 837 C CA . GLY A 1 101 ? -12.417 -6.898 22.687 1.00 66.06 101 GLY A CA 1
ATOM 838 C C . GLY A 1 101 ? -12.492 -5.912 21.514 1.00 66.06 101 GLY A C 1
ATOM 839 O O . GLY A 1 101 ? -12.196 -4.734 21.693 1.00 66.06 101 GLY A O 1
ATOM 840 N N . ASP A 1 102 ? -12.832 -6.394 20.313 1.00 58.59 102 ASP A N 1
ATOM 841 C CA . ASP A 1 102 ? -13.023 -5.597 19.087 1.00 58.59 102 ASP A CA 1
ATOM 842 C C . ASP A 1 102 ? -11.792 -4.804 18.615 1.00 58.59 102 ASP A C 1
ATOM 844 O O . ASP A 1 102 ? -11.885 -3.848 17.836 1.00 58.59 102 ASP A O 1
ATOM 848 N N . TYR A 1 103 ? -10.599 -5.215 19.044 1.00 72.62 103 TYR A N 1
ATOM 849 C CA . TYR A 1 103 ? -9.363 -4.563 18.636 1.00 72.62 103 TYR A CA 1
ATOM 850 C C . TYR A 1 103 ? -8.859 -5.132 17.315 1.00 72.62 103 TYR A C 1
ATOM 852 O O . TYR A 1 103 ? -8.580 -6.321 17.180 1.00 72.62 103 TYR A O 1
ATOM 860 N N . LEU A 1 104 ? -8.636 -4.257 16.339 1.00 81.56 104 LEU A N 1
ATOM 861 C CA . LEU A 1 104 ? -7.823 -4.609 15.179 1.00 81.56 104 LEU A CA 1
ATOM 862 C C . LEU A 1 104 ? -6.379 -4.888 15.622 1.00 81.56 104 LEU A C 1
ATOM 864 O O . LEU A 1 104 ? -5.885 -4.295 16.584 1.00 81.56 104 LEU A O 1
ATOM 868 N N . GLY A 1 105 ? -5.689 -5.783 14.916 1.00 83.44 105 GLY A N 1
ATOM 869 C CA . GLY A 1 105 ? -4.299 -6.165 15.170 1.00 83.44 105 GLY A CA 1
ATOM 870 C C . GLY A 1 105 ? -3.291 -5.443 14.262 1.00 83.44 105 GLY A C 1
ATOM 871 O O . GLY A 1 105 ? -2.677 -6.099 13.417 1.00 83.44 105 GLY A O 1
ATOM 872 N N . PRO A 1 106 ? -3.024 -4.130 14.427 1.00 84.00 106 PRO A N 1
ATOM 873 C CA . PRO A 1 106 ? -2.215 -3.356 13.481 1.00 84.00 106 PRO A CA 1
ATOM 874 C C . PRO A 1 106 ? -0.774 -3.861 13.367 1.00 84.00 106 PRO A C 1
ATOM 876 O O . PRO A 1 106 ? -0.187 -3.771 12.296 1.00 84.00 106 PRO A O 1
ATOM 879 N N . ASN A 1 107 ? -0.210 -4.431 14.439 1.00 87.44 107 ASN A N 1
ATOM 880 C CA . ASN A 1 107 ? 1.131 -5.028 14.426 1.00 87.44 107 ASN A CA 1
ATOM 881 C C . ASN A 1 107 ? 1.229 -6.211 13.457 1.00 87.44 107 ASN A C 1
ATOM 883 O O . ASN A 1 107 ? 2.183 -6.318 12.688 1.00 87.44 107 ASN A O 1
ATOM 887 N N . GLU A 1 108 ? 0.244 -7.106 13.508 1.00 86.44 108 GLU A N 1
ATOM 888 C CA . GLU A 1 108 ? 0.223 -8.305 12.678 1.00 86.44 108 GLU A CA 1
ATOM 889 C C . GLU A 1 108 ? -0.052 -7.944 11.218 1.00 86.44 108 GLU A C 1
ATOM 891 O O . GLU A 1 108 ? 0.672 -8.405 10.333 1.00 86.44 108 GLU A O 1
ATOM 896 N N . LEU A 1 109 ? -1.010 -7.038 10.982 1.00 87.62 109 LEU A N 1
ATOM 897 C CA . LEU A 1 109 ? -1.303 -6.512 9.651 1.00 87.62 109 LEU A CA 1
ATOM 898 C C . LEU A 1 109 ? -0.072 -5.836 9.039 1.00 87.62 109 LEU A C 1
ATOM 900 O O . LEU A 1 109 ? 0.321 -6.157 7.921 1.00 87.62 109 LEU A O 1
ATOM 904 N N . PHE A 1 110 ? 0.569 -4.934 9.789 1.00 89.62 110 PHE A N 1
ATOM 905 C CA . PHE A 1 110 ? 1.782 -4.239 9.362 1.00 89.62 110 PHE A CA 1
ATOM 906 C C . PHE A 1 110 ? 2.880 -5.225 8.960 1.00 89.62 110 PHE A C 1
ATOM 908 O O . PHE A 1 110 ? 3.466 -5.093 7.882 1.00 89.62 110 PHE A O 1
ATOM 915 N N . ARG A 1 111 ? 3.152 -6.218 9.817 1.00 89.50 111 ARG A N 1
ATOM 916 C CA . ARG A 1 111 ? 4.178 -7.234 9.570 1.00 89.50 111 ARG A CA 1
ATOM 917 C C . ARG A 1 111 ? 3.864 -8.015 8.298 1.00 89.50 111 ARG A C 1
ATOM 919 O O . ARG A 1 111 ? 4.736 -8.149 7.446 1.00 89.50 111 ARG A O 1
ATOM 926 N N . ARG A 1 112 ? 2.622 -8.482 8.146 1.00 87.94 112 ARG A N 1
ATOM 927 C CA . ARG A 1 112 ? 2.182 -9.252 6.977 1.00 87.94 112 ARG A CA 1
ATOM 928 C C . ARG A 1 112 ? 2.295 -8.441 5.687 1.00 87.94 112 ARG A C 1
ATOM 930 O O . ARG A 1 112 ? 2.941 -8.899 4.746 1.00 87.94 112 ARG A O 1
ATOM 937 N N . ASN A 1 113 ? 1.736 -7.233 5.662 1.00 89.88 113 ASN A N 1
ATOM 938 C CA . ASN A 1 113 ? 1.767 -6.351 4.494 1.00 89.88 113 ASN A CA 1
ATOM 939 C C . ASN A 1 113 ? 3.203 -6.004 4.093 1.00 89.88 113 ASN A C 1
ATOM 941 O O . ASN A 1 113 ? 3.555 -6.071 2.917 1.00 89.88 113 ASN A O 1
ATOM 945 N N . SER A 1 114 ? 4.053 -5.686 5.073 1.00 92.94 114 SER A N 1
ATOM 946 C CA . SER A 1 114 ? 5.462 -5.365 4.832 1.00 92.94 114 SER A CA 1
ATOM 947 C C . SER A 1 114 ? 6.224 -6.558 4.262 1.00 92.94 114 SER A C 1
ATOM 949 O O . SER A 1 114 ? 6.944 -6.406 3.276 1.00 92.94 114 SER A O 1
ATOM 951 N N . SER A 1 115 ? 6.052 -7.748 4.843 1.00 92.19 115 SER A N 1
ATOM 952 C CA . SER A 1 115 ? 6.686 -8.971 4.344 1.00 92.19 115 SER A CA 1
ATOM 953 C C . SER A 1 115 ? 6.235 -9.302 2.922 1.00 92.19 115 SER A C 1
ATOM 955 O O . SER A 1 115 ? 7.081 -9.583 2.072 1.00 92.19 115 SER A O 1
ATOM 957 N N . LYS A 1 116 ? 4.930 -9.195 2.628 1.00 90.25 116 LYS A N 1
ATOM 958 C CA . LYS A 1 116 ? 4.389 -9.453 1.286 1.00 90.25 116 LYS A CA 1
ATOM 959 C C . LYS A 1 116 ? 4.925 -8.454 0.254 1.00 90.25 116 LYS A C 1
ATOM 961 O O . LYS A 1 116 ? 5.402 -8.869 -0.805 1.00 90.25 116 LYS A O 1
ATOM 966 N N . ALA A 1 117 ? 4.939 -7.164 0.590 1.00 93.12 117 ALA A N 1
ATOM 967 C CA . ALA A 1 117 ? 5.467 -6.108 -0.275 1.00 93.12 117 ALA A CA 1
ATOM 968 C C . ALA A 1 117 ? 6.948 -6.322 -0.595 1.00 93.12 117 ALA A C 1
ATOM 970 O O . ALA A 1 117 ? 7.360 -6.244 -1.752 1.00 93.12 117 ALA A O 1
ATOM 971 N N . VAL A 1 118 ? 7.751 -6.660 0.415 1.00 94.69 118 VAL A N 1
ATOM 972 C CA . VAL A 1 118 ? 9.185 -6.921 0.240 1.00 94.69 118 VAL A CA 1
ATOM 973 C C . VAL A 1 118 ? 9.427 -8.170 -0.605 1.00 94.69 118 VAL A C 1
ATOM 975 O O . VAL A 1 118 ? 10.268 -8.130 -1.501 1.00 94.69 118 VAL A O 1
ATOM 978 N N . ALA A 1 119 ? 8.685 -9.256 -0.373 1.00 92.81 119 ALA A N 1
ATOM 979 C CA . ALA A 1 119 ? 8.785 -10.470 -1.182 1.00 92.81 119 ALA A CA 1
ATOM 980 C C . ALA A 1 119 ? 8.429 -10.198 -2.654 1.00 92.81 119 ALA A C 1
ATOM 982 O O . ALA A 1 119 ? 9.183 -10.567 -3.555 1.00 92.81 119 ALA A O 1
ATOM 983 N N . THR A 1 120 ? 7.340 -9.463 -2.891 1.00 91.69 120 THR A N 1
ATOM 984 C CA . THR A 1 120 ? 6.917 -9.046 -4.235 1.00 91.69 120 THR A CA 1
ATOM 985 C C . THR A 1 120 ? 7.973 -8.169 -4.906 1.00 91.69 120 THR A C 1
ATOM 987 O O . THR A 1 120 ? 8.315 -8.382 -6.065 1.00 91.69 120 THR A O 1
ATOM 990 N N . MET A 1 121 ? 8.555 -7.217 -4.176 1.00 93.88 121 MET A N 1
ATOM 991 C CA . MET A 1 121 ? 9.620 -6.362 -4.699 1.00 93.88 121 MET A CA 1
ATOM 992 C C . MET A 1 121 ? 10.892 -7.157 -5.030 1.00 93.88 121 MET A C 1
ATOM 994 O O . MET A 1 121 ? 11.537 -6.909 -6.048 1.00 93.88 121 MET A O 1
ATOM 998 N N . ASN A 1 122 ? 11.267 -8.140 -4.209 1.00 93.00 122 ASN A N 1
ATOM 999 C CA . ASN A 1 122 ? 12.409 -9.010 -4.499 1.00 93.00 122 ASN A CA 1
ATOM 1000 C C . ASN A 1 122 ? 12.195 -9.799 -5.794 1.00 93.00 122 ASN A C 1
ATOM 1002 O O . ASN A 1 122 ? 13.104 -9.852 -6.618 1.00 93.00 122 ASN A O 1
ATOM 1006 N N . LEU A 1 123 ? 10.985 -10.321 -6.005 1.00 91.31 123 LEU A N 1
ATOM 1007 C CA . LEU A 1 123 ? 10.613 -11.002 -7.241 1.00 91.31 123 LEU A CA 1
ATOM 1008 C C . LEU A 1 123 ? 10.670 -10.066 -8.458 1.00 91.31 123 LEU A C 1
ATOM 1010 O O . LEU A 1 123 ? 11.260 -10.411 -9.479 1.00 91.31 123 LEU A O 1
ATOM 1014 N N . LEU A 1 124 ? 10.073 -8.873 -8.367 1.00 90.25 124 LEU A N 1
ATOM 1015 C CA . LEU A 1 124 ? 10.129 -7.896 -9.460 1.00 90.25 124 LEU A CA 1
ATOM 1016 C C . LEU A 1 124 ? 11.584 -7.542 -9.799 1.00 90.25 124 LEU A C 1
ATOM 1018 O O . LEU A 1 124 ? 11.960 -7.475 -10.966 1.00 90.25 124 LEU A O 1
ATOM 1022 N N . THR A 1 125 ? 12.426 -7.391 -8.778 1.00 89.81 125 THR A N 1
ATOM 1023 C CA . THR A 1 125 ? 13.859 -7.139 -8.963 1.00 89.81 125 THR A CA 1
ATOM 1024 C C . THR A 1 125 ? 14.545 -8.297 -9.687 1.00 89.81 125 THR A C 1
ATOM 1026 O O . THR A 1 125 ? 15.289 -8.045 -10.625 1.00 89.81 125 THR A O 1
ATOM 1029 N N . SER A 1 126 ? 14.262 -9.555 -9.321 1.00 88.44 126 SER A N 1
ATOM 1030 C CA . SER A 1 126 ? 14.870 -10.722 -9.981 1.00 88.44 126 SER A CA 1
ATOM 1031 C C . SER A 1 126 ? 14.436 -10.908 -11.437 1.00 88.44 126 SER A C 1
ATOM 1033 O O . SER A 1 126 ? 15.145 -11.555 -12.195 1.00 88.44 126 SER A O 1
ATOM 1035 N N . ILE A 1 127 ? 13.285 -10.355 -11.832 1.00 86.62 127 ILE A N 1
ATOM 1036 C CA . ILE A 1 127 ? 12.804 -10.373 -13.226 1.00 86.62 127 ILE A CA 1
ATOM 1037 C C . ILE A 1 127 ? 13.414 -9.213 -14.047 1.00 86.62 127 ILE A C 1
ATOM 1039 O O . ILE A 1 127 ? 13.314 -9.200 -15.269 1.00 86.62 127 ILE A O 1
ATOM 1043 N N . GLY A 1 128 ? 14.061 -8.241 -13.394 1.00 85.88 128 GLY A N 1
ATOM 1044 C CA . GLY A 1 128 ? 14.745 -7.124 -14.054 1.00 85.88 128 GLY A CA 1
ATOM 1045 C C . GLY A 1 128 ? 14.012 -5.780 -13.996 1.00 85.88 128 GLY A C 1
ATOM 1046 O O . GLY A 1 128 ? 14.363 -4.847 -14.719 1.00 85.88 128 GLY A O 1
ATOM 1047 N N . PHE A 1 129 ? 13.005 -5.627 -13.124 1.00 85.56 129 PHE A N 1
ATOM 1048 C CA . PHE A 1 129 ? 12.325 -4.335 -12.926 1.00 85.56 129 PHE A CA 1
ATOM 1049 C C . PHE A 1 129 ? 13.197 -3.278 -12.218 1.00 85.56 129 PHE A C 1
ATOM 1051 O O . PHE A 1 129 ? 12.776 -2.130 -12.108 1.00 85.56 129 PHE A O 1
ATOM 1058 N N . ASN A 1 130 ? 14.415 -3.614 -11.785 1.00 82.06 130 ASN A N 1
ATOM 1059 C CA . ASN A 1 130 ? 15.410 -2.689 -11.225 1.00 82.06 130 ASN A CA 1
ATOM 1060 C C . ASN A 1 130 ? 16.214 -1.930 -12.299 1.00 82.06 130 ASN A C 1
ATOM 1062 O O . ASN A 1 130 ? 17.423 -1.785 -12.165 1.00 82.06 130 ASN A O 1
ATOM 1066 N N . LEU A 1 131 ? 15.565 -1.483 -13.378 1.00 70.75 131 LEU A N 1
ATOM 1067 C CA . LEU A 1 131 ? 16.192 -0.794 -14.522 1.00 70.75 131 LEU A CA 1
ATOM 1068 C C . LEU A 1 131 ? 17.141 -1.649 -15.384 1.00 70.75 131 LEU A C 1
ATOM 1070 O O . LEU A 1 131 ? 17.659 -1.143 -16.374 1.00 70.75 131 LEU A O 1
ATOM 1074 N N . SER A 1 132 ? 17.340 -2.930 -15.059 1.00 74.88 132 SER A N 1
ATOM 1075 C CA . SER A 1 132 ? 18.188 -3.836 -15.850 1.00 74.88 132 SER A CA 1
ATOM 1076 C C . SER A 1 132 ? 17.480 -4.422 -17.079 1.00 74.88 132 SER A C 1
ATOM 1078 O O . SER A 1 132 ? 18.142 -4.737 -18.063 1.00 74.88 132 SER A O 1
ATOM 1080 N N . GLY A 1 133 ? 16.145 -4.544 -17.050 1.00 72.94 133 GLY A N 1
ATOM 1081 C CA . GLY A 1 133 ? 15.358 -5.142 -18.141 1.00 72.94 133 GLY A CA 1
ATOM 1082 C C . GLY A 1 133 ? 14.083 -4.392 -18.543 1.00 72.94 133 GLY A C 1
ATOM 1083 O O . GLY A 1 133 ? 13.498 -4.709 -19.576 1.00 72.94 133 GLY A O 1
ATOM 1084 N N . PHE A 1 134 ? 13.646 -3.390 -17.771 1.00 81.75 134 PHE A N 1
ATOM 1085 C CA . PHE A 1 134 ? 12.435 -2.604 -18.051 1.00 81.75 134 PHE A CA 1
ATOM 1086 C C . PHE A 1 134 ? 12.669 -1.100 -17.906 1.00 81.75 134 PHE A C 1
ATOM 1088 O O . PHE A 1 134 ? 13.558 -0.655 -17.179 1.00 81.75 134 PHE A O 1
ATOM 1095 N N . SER A 1 135 ? 11.823 -0.303 -18.567 1.00 84.56 135 SER A N 1
ATOM 1096 C CA . SER A 1 135 ? 11.871 1.153 -18.445 1.00 84.56 135 SER A CA 1
ATOM 1097 C C . SER A 1 135 ? 11.503 1.611 -17.033 1.00 84.56 135 SER A C 1
ATOM 1099 O O . SER A 1 135 ? 10.631 1.044 -16.370 1.00 84.56 135 SER A O 1
ATOM 1101 N N . ARG A 1 136 ? 12.119 2.714 -16.597 1.00 83.88 136 ARG A N 1
ATOM 1102 C CA . ARG A 1 136 ? 11.878 3.310 -15.276 1.00 83.88 136 ARG A CA 1
ATOM 1103 C C . ARG A 1 136 ? 10.402 3.595 -15.006 1.00 83.88 136 ARG A C 1
ATOM 1105 O O . ARG A 1 136 ? 9.911 3.325 -13.913 1.00 83.88 136 ARG A O 1
ATOM 1112 N N . LEU A 1 137 ? 9.700 4.127 -16.005 1.00 83.75 137 LEU A N 1
ATOM 1113 C CA . LEU A 1 137 ? 8.278 4.455 -15.902 1.00 83.75 137 LEU A CA 1
ATOM 1114 C C . LEU A 1 137 ? 7.430 3.207 -15.649 1.00 83.75 137 LEU A C 1
ATOM 1116 O O . LEU A 1 137 ? 6.552 3.228 -14.788 1.00 83.75 137 LEU A O 1
ATOM 1120 N N . LEU A 1 138 ? 7.704 2.117 -16.369 1.00 85.06 138 LEU A N 1
ATOM 1121 C CA . LEU A 1 138 ? 6.970 0.869 -16.201 1.00 85.06 138 LEU A CA 1
ATOM 1122 C C . LEU A 1 138 ? 7.224 0.273 -14.818 1.00 85.06 138 LEU A C 1
ATOM 1124 O O . LEU A 1 138 ? 6.277 -0.069 -14.114 1.00 85.06 138 LEU A O 1
ATOM 1128 N N . SER A 1 139 ? 8.485 0.224 -14.396 1.00 87.94 139 SER A N 1
ATOM 1129 C CA . SER A 1 139 ? 8.860 -0.260 -13.073 1.00 87.94 139 SER A CA 1
ATOM 1130 C C . SER A 1 139 ? 8.146 0.497 -11.954 1.00 87.94 139 SER A C 1
ATOM 1132 O O . SER A 1 139 ? 7.498 -0.115 -11.105 1.00 87.94 139 SER A O 1
ATOM 1134 N N . ILE A 1 140 ? 8.166 1.831 -11.990 1.00 87.00 140 ILE A N 1
ATOM 1135 C CA . ILE A 1 140 ? 7.476 2.667 -11.000 1.00 87.00 140 ILE A CA 1
ATOM 1136 C C . ILE A 1 140 ? 5.964 2.387 -10.972 1.00 87.00 140 ILE A C 1
ATOM 1138 O O . ILE A 1 140 ? 5.386 2.292 -9.888 1.00 87.00 140 ILE A O 1
ATOM 1142 N N . ARG A 1 141 ? 5.317 2.190 -12.131 1.00 87.25 141 ARG A N 1
ATOM 1143 C CA . ARG A 1 141 ? 3.889 1.825 -12.191 1.00 87.25 141 ARG A CA 1
ATOM 1144 C C . ARG A 1 141 ? 3.616 0.465 -11.548 1.00 87.25 141 ARG A C 1
ATOM 1146 O O . ARG A 1 141 ? 2.674 0.340 -10.772 1.00 87.25 141 ARG A O 1
ATOM 1153 N N . PHE A 1 142 ? 4.457 -0.536 -11.804 1.00 87.06 142 PHE A N 1
ATOM 1154 C CA . PHE A 1 142 ? 4.338 -1.848 -11.156 1.00 87.06 142 PHE A CA 1
ATOM 1155 C C . PHE A 1 142 ? 4.520 -1.767 -9.638 1.00 87.06 142 PHE A C 1
ATOM 1157 O O . PHE A 1 142 ? 3.785 -2.416 -8.890 1.00 87.06 142 PHE A O 1
ATOM 1164 N N . TYR A 1 143 ? 5.449 -0.933 -9.165 1.00 90.94 143 TYR A N 1
ATOM 1165 C CA . TYR A 1 143 ? 5.567 -0.645 -7.740 1.00 90.94 143 TYR A CA 1
ATOM 1166 C C . TYR A 1 143 ? 4.271 -0.038 -7.187 1.00 90.94 143 TYR A C 1
ATOM 1168 O O . TYR A 1 143 ? 3.733 -0.560 -6.212 1.00 90.94 143 TYR A O 1
ATOM 1176 N N . ALA A 1 144 ? 3.745 1.014 -7.821 1.00 88.81 144 ALA A N 1
ATOM 1177 C CA . ALA A 1 144 ? 2.547 1.716 -7.366 1.00 88.81 144 ALA A CA 1
ATOM 1178 C C . ALA A 1 144 ? 1.300 0.812 -7.316 1.00 88.81 144 ALA A C 1
ATOM 1180 O O . ALA A 1 144 ? 0.543 0.870 -6.350 1.00 88.81 144 ALA A O 1
ATOM 1181 N N . HIS A 1 145 ? 1.108 -0.046 -8.322 1.00 86.25 145 HIS A N 1
ATOM 1182 C CA . HIS A 1 145 ? -0.099 -0.870 -8.449 1.00 86.25 145 HIS A CA 1
ATOM 1183 C C . HIS A 1 145 ? -0.041 -2.224 -7.738 1.00 86.25 145 HIS A C 1
ATOM 1185 O O . HIS A 1 145 ? -1.090 -2.792 -7.448 1.00 86.25 145 HIS A O 1
ATOM 1191 N N . ILE A 1 146 ? 1.148 -2.782 -7.489 1.00 86.94 146 ILE A N 1
ATOM 1192 C CA . ILE A 1 146 ? 1.264 -4.112 -6.871 1.00 86.94 146 ILE A CA 1
ATOM 1193 C C . ILE A 1 146 ? 1.877 -4.003 -5.480 1.00 86.94 146 ILE A C 1
ATOM 1195 O O . ILE A 1 146 ? 1.239 -4.342 -4.485 1.00 86.94 146 ILE A O 1
ATOM 1199 N N . VAL A 1 147 ? 3.118 -3.524 -5.396 1.00 91.50 147 VAL A N 1
ATOM 1200 C CA . VAL A 1 147 ? 3.885 -3.524 -4.140 1.00 91.50 147 VAL A CA 1
ATOM 1201 C C . VAL A 1 147 ? 3.292 -2.533 -3.144 1.00 91.50 147 VAL A C 1
ATOM 1203 O O . VAL A 1 147 ? 3.074 -2.862 -1.980 1.00 91.50 147 VAL A O 1
ATOM 1206 N N . ARG A 1 148 ? 3.009 -1.311 -3.596 1.00 92.06 148 ARG A N 1
ATOM 1207 C CA . ARG A 1 148 ? 2.468 -0.253 -2.749 1.00 92.06 148 ARG A CA 1
ATOM 1208 C C . ARG A 1 148 ? 1.043 -0.564 -2.310 1.00 92.06 148 ARG A C 1
ATOM 1210 O O . ARG A 1 148 ? 0.741 -0.388 -1.135 1.00 92.06 148 ARG A O 1
ATOM 1217 N N . SER A 1 149 ? 0.208 -1.117 -3.187 1.00 89.62 149 SER A N 1
ATOM 1218 C CA . SER A 1 149 ? -1.135 -1.565 -2.811 1.00 89.62 149 SER A CA 1
ATOM 1219 C C . SER A 1 149 ? -1.098 -2.543 -1.631 1.00 89.62 149 SER A C 1
ATOM 1221 O O . SER A 1 149 ? -1.860 -2.375 -0.684 1.00 89.62 149 SER A O 1
ATOM 1223 N N . GLN A 1 150 ? -0.156 -3.491 -1.599 1.00 90.94 150 GLN A N 1
ATOM 1224 C CA . GLN A 1 150 ? -0.002 -4.405 -0.457 1.00 90.94 150 GLN A CA 1
ATOM 1225 C C . GLN A 1 150 ? 0.316 -3.680 0.860 1.00 90.94 150 GLN A C 1
ATOM 1227 O O . GLN A 1 150 ? -0.215 -4.061 1.900 1.00 90.94 150 GLN A O 1
ATOM 1232 N N . LEU A 1 151 ? 1.134 -2.621 0.831 1.00 92.00 151 LEU A N 1
ATOM 1233 C CA . LEU A 1 151 ? 1.404 -1.780 2.009 1.00 92.00 151 LEU A CA 1
ATOM 1234 C C . LEU A 1 151 ? 0.172 -0.981 2.450 1.00 92.00 151 LEU A C 1
ATOM 1236 O O . LEU A 1 151 ? -0.008 -0.716 3.637 1.00 92.00 151 LEU A O 1
ATOM 1240 N N . GLU A 1 152 ? -0.661 -0.598 1.488 1.00 91.12 152 GLU A N 1
ATOM 1241 C CA . GLU A 1 152 ? -1.847 0.235 1.668 1.00 91.12 152 GLU A CA 1
ATOM 1242 C C . GLU A 1 152 ? -3.071 -0.524 2.193 1.00 91.12 152 GLU A C 1
ATOM 1244 O O . GLU A 1 152 ? -4.022 0.082 2.701 1.00 91.12 152 GLU A O 1
ATOM 1249 N N . TYR A 1 153 ? -3.044 -1.853 2.119 1.00 90.19 153 TYR A N 1
ATOM 1250 C CA . TYR A 1 153 ? -4.162 -2.682 2.530 1.00 90.19 153 TYR A CA 1
ATOM 1251 C C . TYR A 1 153 ? -4.496 -2.520 4.018 1.00 90.19 153 TYR A C 1
ATOM 1253 O O . TYR A 1 153 ? -3.648 -2.679 4.895 1.00 90.19 153 TYR A O 1
ATOM 1261 N N . GLY A 1 154 ? -5.762 -2.221 4.315 1.00 85.50 154 GLY A N 1
ATOM 1262 C CA . GLY A 1 154 ? -6.256 -2.072 5.685 1.00 85.50 154 GLY A CA 1
ATOM 1263 C C . GLY A 1 154 ? -5.847 -0.770 6.386 1.00 85.50 154 GLY A C 1
ATOM 1264 O O . GLY A 1 154 ? -6.236 -0.577 7.539 1.00 85.50 154 GLY A O 1
ATOM 1265 N N . LEU A 1 155 ? -5.140 0.153 5.718 1.00 86.69 155 LEU A N 1
ATOM 1266 C CA . LEU A 1 155 ? -4.732 1.431 6.320 1.00 86.69 155 LEU A CA 1
ATOM 1267 C C . LEU A 1 155 ? -5.910 2.319 6.742 1.00 86.69 155 LEU A C 1
ATOM 1269 O O . LEU A 1 155 ? -5.810 3.048 7.728 1.00 86.69 155 LEU A O 1
ATOM 1273 N N . ALA A 1 156 ? -7.028 2.243 6.016 1.00 82.38 156 ALA A N 1
ATOM 1274 C CA . ALA A 1 156 ? -8.215 3.050 6.285 1.00 82.38 156 ALA A CA 1
ATOM 1275 C C . ALA A 1 156 ? -8.842 2.740 7.655 1.00 82.38 156 ALA A C 1
ATOM 1277 O O . ALA A 1 156 ? -9.257 3.646 8.369 1.00 82.38 156 ALA A O 1
ATOM 1278 N N . ILE A 1 157 ? -8.902 1.461 8.028 1.00 81.38 157 ILE A N 1
ATOM 1279 C CA . ILE A 1 157 ? -9.627 0.999 9.221 1.00 81.38 157 ILE A CA 1
ATOM 1280 C C . ILE A 1 157 ? -8.720 0.822 10.443 1.00 81.38 157 ILE A C 1
ATOM 1282 O O . ILE A 1 157 ? -9.206 0.843 11.568 1.00 81.38 157 ILE A O 1
ATOM 1286 N N . ASN A 1 158 ? -7.409 0.660 10.242 1.00 82.19 158 ASN A N 1
ATOM 1287 C CA . ASN A 1 158 ? -6.464 0.384 11.321 1.00 82.19 158 ASN A CA 1
ATOM 1288 C C . ASN A 1 158 ? -5.891 1.652 11.955 1.00 82.19 158 ASN A C 1
ATOM 1290 O O . ASN A 1 158 ? -5.714 2.693 11.317 1.00 82.19 158 ASN A O 1
ATOM 1294 N N . ARG A 1 159 ? -5.498 1.511 13.223 1.00 77.94 159 ARG A N 1
ATOM 1295 C CA . ARG A 1 159 ? -4.744 2.522 13.956 1.00 77.94 159 ARG A CA 1
ATOM 1296 C C . ARG A 1 159 ? -3.262 2.177 13.949 1.00 77.94 159 ARG A C 1
ATOM 1298 O O . ARG A 1 159 ? -2.866 1.164 14.516 1.00 77.94 159 ARG A O 1
ATOM 1305 N N . PHE A 1 160 ? -2.452 3.077 13.403 1.00 81.44 160 PHE A N 1
ATOM 1306 C CA . PHE A 1 160 ? -0.998 2.963 13.449 1.00 81.44 160 PHE A CA 1
ATOM 1307 C C . PHE A 1 160 ? -0.389 3.953 14.440 1.00 81.44 160 PHE A C 1
ATOM 1309 O O . PHE A 1 160 ? -0.829 5.100 14.555 1.00 81.44 160 PHE A O 1
ATOM 1316 N N . THR A 1 161 ? 0.632 3.514 15.167 1.00 84.62 161 THR A N 1
ATOM 1317 C CA . THR A 1 161 ? 1.495 4.385 15.966 1.00 84.62 161 THR A CA 1
ATOM 1318 C C . THR A 1 161 ? 2.458 5.152 15.058 1.00 84.62 161 THR A C 1
ATOM 1320 O O . THR A 1 161 ? 2.746 4.736 13.937 1.00 84.62 161 THR A O 1
ATOM 1323 N N . SER A 1 162 ? 3.029 6.252 15.559 1.00 84.75 162 SER A N 1
ATOM 1324 C CA . SER A 1 162 ? 4.073 6.994 14.830 1.00 84.75 162 SER A CA 1
ATOM 1325 C C . SER A 1 162 ? 5.266 6.098 14.453 1.00 84.75 162 SER A C 1
ATOM 1327 O O . SER A 1 162 ? 5.795 6.184 13.345 1.00 84.75 162 SER A O 1
ATOM 1329 N N . THR A 1 163 ? 5.638 5.160 15.331 1.00 89.19 163 THR A N 1
ATOM 1330 C CA . THR A 1 163 ? 6.709 4.187 15.070 1.00 89.19 163 THR A CA 1
ATOM 1331 C C . THR A 1 163 ? 6.369 3.238 13.923 1.00 89.19 163 THR A C 1
ATOM 1333 O O . THR A 1 163 ? 7.203 3.034 13.043 1.00 89.19 163 THR A O 1
ATOM 1336 N N . GLN A 1 164 ? 5.141 2.712 13.878 1.00 89.25 164 GLN A N 1
ATOM 1337 C CA . GLN A 1 164 ? 4.676 1.865 12.778 1.00 89.25 164 GLN A CA 1
ATOM 1338 C C . GLN A 1 164 ? 4.591 2.640 11.460 1.00 89.25 164 GLN A C 1
ATOM 1340 O O . GLN A 1 164 ? 5.019 2.126 10.433 1.00 89.25 164 GLN A O 1
ATOM 1345 N N . LEU A 1 165 ? 4.106 3.887 11.479 1.00 89.00 165 LEU A N 1
ATOM 1346 C CA . LEU A 1 165 ? 4.063 4.738 10.285 1.00 89.00 165 LEU A CA 1
ATOM 1347 C C . LEU A 1 165 ? 5.467 5.014 9.737 1.00 89.00 165 LEU A C 1
ATOM 1349 O O . LEU A 1 165 ? 5.695 4.891 8.537 1.00 89.00 165 LEU A O 1
ATOM 1353 N N . LYS A 1 166 ? 6.432 5.314 10.614 1.00 91.31 166 LYS A N 1
ATOM 1354 C CA . LYS A 1 166 ? 7.836 5.492 10.221 1.00 91.31 166 LYS A CA 1
ATOM 1355 C C . LYS A 1 166 ? 8.433 4.202 9.655 1.00 91.31 166 LYS A C 1
ATOM 1357 O O . LYS A 1 166 ? 9.177 4.245 8.679 1.00 91.31 166 LYS A O 1
ATOM 1362 N N . ALA A 1 167 ? 8.107 3.052 10.243 1.00 92.75 167 ALA A N 1
ATOM 1363 C CA . ALA A 1 167 ? 8.540 1.760 9.724 1.00 92.75 167 ALA A CA 1
ATOM 1364 C C . ALA A 1 167 ? 7.930 1.468 8.342 1.00 92.75 167 ALA A C 1
ATOM 1366 O O . ALA A 1 167 ? 8.639 1.009 7.450 1.00 92.75 167 ALA A O 1
ATOM 1367 N N . LEU A 1 168 ? 6.656 1.803 8.133 1.00 92.75 168 LEU A N 1
ATOM 1368 C CA . LEU A 1 168 ? 5.966 1.663 6.852 1.00 92.75 168 LEU A CA 1
ATOM 1369 C C . LEU A 1 168 ? 6.586 2.562 5.773 1.00 92.75 168 LEU A C 1
ATOM 1371 O O . LEU A 1 168 ? 6.854 2.101 4.664 1.00 92.75 168 LEU A O 1
ATOM 1375 N N . GLU A 1 169 ? 6.913 3.806 6.127 1.00 93.31 169 GLU A N 1
ATOM 1376 C CA . GLU A 1 169 ? 7.656 4.729 5.265 1.00 93.31 169 GLU A CA 1
ATOM 1377 C C . GLU A 1 169 ? 9.025 4.155 4.879 1.00 93.31 169 GLU A C 1
ATOM 1379 O O . GLU A 1 169 ? 9.420 4.187 3.716 1.00 93.31 169 GLU A O 1
ATOM 1384 N N . ASN A 1 170 ? 9.745 3.558 5.833 1.00 93.50 170 ASN A N 1
ATOM 1385 C CA . ASN A 1 170 ? 11.030 2.917 5.557 1.00 93.50 170 ASN A CA 1
ATOM 1386 C C . ASN A 1 170 ? 10.892 1.728 4.594 1.00 93.50 170 ASN A C 1
ATOM 1388 O O . ASN A 1 170 ? 11.757 1.536 3.738 1.00 93.50 170 ASN A O 1
ATOM 1392 N N . VAL A 1 171 ? 9.816 0.940 4.700 1.00 95.06 171 VAL A N 1
ATOM 1393 C CA . VAL A 1 171 ? 9.545 -0.162 3.764 1.00 95.06 171 VAL A CA 1
ATOM 1394 C C . VAL A 1 171 ? 9.259 0.378 2.361 1.00 95.06 171 VAL A C 1
ATOM 1396 O O . VAL A 1 171 ? 9.853 -0.124 1.404 1.00 95.06 171 VAL A O 1
ATOM 1399 N N . GLN A 1 172 ? 8.434 1.424 2.233 1.00 94.06 172 GLN A N 1
ATOM 1400 C CA . GLN A 1 172 ? 8.206 2.131 0.967 1.00 94.06 172 GLN A CA 1
ATOM 1401 C C . GLN A 1 172 ? 9.529 2.623 0.364 1.00 94.06 172 GLN A C 1
ATOM 1403 O O . GLN A 1 172 ? 9.859 2.272 -0.769 1.00 94.06 172 GLN A O 1
ATOM 1408 N N . ASN A 1 173 ? 10.321 3.352 1.152 1.00 92.94 173 ASN A N 1
ATOM 1409 C CA . ASN A 1 173 ? 11.599 3.925 0.741 1.00 92.94 173 ASN A CA 1
ATOM 1410 C C . ASN A 1 173 ? 12.590 2.856 0.270 1.00 92.94 173 ASN A C 1
ATOM 1412 O O . ASN A 1 173 ? 13.260 3.021 -0.747 1.00 92.94 173 ASN A O 1
ATOM 1416 N N . ARG A 1 174 ? 12.654 1.719 0.968 1.00 92.44 174 ARG A N 1
ATOM 1417 C CA . ARG A 1 174 ? 13.499 0.594 0.560 1.00 92.44 174 ARG A CA 1
ATOM 1418 C C . ARG A 1 174 ? 13.043 -0.008 -0.767 1.00 92.44 174 ARG A C 1
ATOM 1420 O O . ARG A 1 174 ? 13.887 -0.309 -1.607 1.00 92.44 174 ARG A O 1
ATOM 1427 N N . CYS A 1 175 ? 11.738 -0.182 -0.967 1.00 92.94 175 CYS A N 1
ATOM 1428 C CA . CYS A 1 175 ? 11.211 -0.765 -2.200 1.00 92.94 175 CYS A CA 1
ATOM 1429 C C . CYS A 1 175 ? 11.410 0.163 -3.405 1.00 92.94 175 CYS A C 1
ATOM 1431 O O . CYS A 1 175 ? 11.877 -0.298 -4.444 1.00 92.94 175 CYS A O 1
ATOM 1433 N N . ILE A 1 176 ? 11.136 1.465 -3.260 1.00 90.88 176 ILE A N 1
ATOM 1434 C CA . ILE A 1 176 ? 11.328 2.427 -4.353 1.00 90.88 176 ILE A CA 1
ATOM 1435 C C . ILE A 1 176 ? 12.812 2.610 -4.697 1.00 90.88 176 ILE A C 1
ATOM 1437 O O . ILE A 1 176 ? 13.171 2.679 -5.867 1.00 90.88 176 ILE A O 1
ATOM 1441 N N . CYS A 1 177 ? 13.707 2.614 -3.705 1.00 89.06 177 CYS A N 1
ATOM 1442 C CA . CYS A 1 177 ? 15.143 2.631 -3.979 1.00 89.06 177 CYS A CA 1
ATOM 1443 C C . CYS A 1 177 ? 15.583 1.371 -4.722 1.00 89.06 177 CYS A C 1
ATOM 1445 O O . CYS A 1 177 ? 16.351 1.459 -5.672 1.00 89.06 177 CYS A O 1
ATOM 1447 N N . LYS A 1 178 ? 15.056 0.205 -4.334 1.00 90.69 178 LYS A N 1
ATOM 1448 C CA . LYS A 1 178 ? 15.393 -1.065 -4.975 1.00 90.69 178 LYS A CA 1
ATOM 1449 C C . LYS A 1 178 ? 14.922 -1.133 -6.429 1.00 90.69 178 LYS A C 1
ATOM 1451 O O . LYS A 1 178 ? 15.655 -1.625 -7.277 1.00 90.69 178 LYS A O 1
ATOM 1456 N N . ILE A 1 179 ? 13.723 -0.632 -6.726 1.00 88.81 179 ILE A N 1
ATOM 1457 C CA . ILE A 1 179 ? 13.189 -0.660 -8.093 1.00 88.81 179 ILE A CA 1
ATOM 1458 C C . ILE A 1 179 ? 13.812 0.404 -9.007 1.00 88.81 179 ILE A C 1
ATOM 1460 O O . ILE A 1 179 ? 13.909 0.208 -10.213 1.00 88.81 179 ILE A O 1
ATOM 1464 N N . CYS A 1 180 ? 14.262 1.520 -8.437 1.00 84.06 180 CYS A N 1
ATOM 1465 C CA . CYS A 1 180 ? 14.924 2.596 -9.170 1.00 84.06 180 CYS A CA 1
ATOM 1466 C C . CYS A 1 180 ? 16.457 2.476 -9.186 1.00 84.06 180 CYS A C 1
ATOM 1468 O O . CYS A 1 180 ? 17.094 3.447 -9.591 1.00 84.06 180 CYS A O 1
ATOM 1470 N N . ASP A 1 181 ? 17.005 1.354 -8.702 1.00 82.50 181 ASP A N 1
ATOM 1471 C CA . ASP A 1 181 ? 18.433 1.098 -8.448 1.00 82.50 181 ASP A CA 1
ATOM 1472 C C . ASP A 1 181 ? 19.178 2.302 -7.855 1.00 82.50 181 ASP A C 1
ATOM 1474 O O . ASP A 1 181 ? 20.142 2.841 -8.394 1.00 82.50 181 ASP A O 1
ATOM 1478 N N . ALA A 1 182 ? 18.653 2.793 -6.739 1.00 76.88 182 ALA A N 1
ATOM 1479 C CA . ALA A 1 182 ? 19.041 4.069 -6.181 1.00 76.88 182 ALA A CA 1
ATOM 1480 C C . ALA A 1 182 ? 19.466 4.003 -4.724 1.00 76.88 182 ALA A C 1
ATOM 1482 O O . ALA A 1 182 ? 18.998 3.166 -3.950 1.00 76.88 182 ALA A O 1
ATOM 1483 N N . ARG A 1 183 ? 20.318 4.951 -4.321 1.00 78.38 183 ARG A N 1
ATOM 1484 C CA . ARG A 1 183 ? 20.843 5.047 -2.956 1.00 78.38 183 ARG A CA 1
ATOM 1485 C C . ARG A 1 183 ? 20.670 6.457 -2.392 1.00 78.38 183 ARG A C 1
ATOM 1487 O O . ARG A 1 183 ? 20.822 7.448 -3.098 1.00 78.38 183 ARG A O 1
ATOM 1494 N N . GLY A 1 184 ? 20.382 6.530 -1.092 1.00 75.44 184 GLY A N 1
ATOM 1495 C CA . GLY A 1 184 ? 20.302 7.783 -0.332 1.00 75.44 184 GLY A CA 1
ATOM 1496 C C . GLY A 1 184 ? 18.896 8.391 -0.212 1.00 75.44 184 GLY A C 1
ATOM 1497 O O . GLY A 1 184 ? 18.047 8.252 -1.087 1.00 75.44 184 GLY A O 1
ATOM 1498 N N . LYS A 1 185 ? 18.657 9.099 0.902 1.00 74.06 185 LYS A N 1
ATOM 1499 C CA . LYS A 1 185 ? 17.337 9.643 1.290 1.00 74.06 185 LYS A CA 1
ATOM 1500 C C . LYS A 1 185 ? 16.823 10.751 0.362 1.00 74.06 185 LYS A C 1
ATOM 1502 O O . LYS A 1 185 ? 15.619 10.841 0.133 1.00 74.06 185 LYS A O 1
ATOM 1507 N N . ALA A 1 186 ? 17.716 11.606 -0.142 1.00 71.44 186 ALA A N 1
ATOM 1508 C CA . ALA A 1 186 ? 17.349 12.699 -1.046 1.00 71.44 186 ALA A CA 1
ATOM 1509 C C . ALA A 1 186 ? 16.783 12.151 -2.364 1.00 71.44 186 ALA A C 1
ATOM 1511 O O . ALA A 1 186 ? 15.732 12.591 -2.824 1.00 71.44 186 ALA A O 1
ATOM 1512 N N . PHE A 1 187 ? 17.413 11.105 -2.900 1.00 78.19 187 PHE A N 1
ATOM 1513 C CA . PHE A 1 187 ? 16.964 10.444 -4.116 1.00 78.19 187 PHE A CA 1
ATOM 1514 C C . PHE A 1 187 ? 15.591 9.787 -3.950 1.00 78.19 187 PHE A C 1
ATOM 1516 O O . PHE A 1 187 ? 14.747 9.885 -4.836 1.00 78.19 187 PHE A O 1
ATOM 1523 N N . THR A 1 188 ? 15.329 9.164 -2.798 1.00 82.38 188 THR A N 1
ATOM 1524 C CA . THR A 1 188 ? 14.028 8.549 -2.506 1.00 82.38 188 THR A CA 1
ATOM 1525 C C . THR A 1 188 ? 12.884 9.555 -2.607 1.00 82.38 188 THR A C 1
ATOM 1527 O O . THR A 1 188 ? 11.872 9.265 -3.240 1.00 82.38 188 THR A O 1
ATOM 1530 N N . LYS A 1 189 ? 13.055 10.757 -2.041 1.00 83.88 189 LYS A N 1
ATOM 1531 C CA . LYS A 1 189 ? 12.047 11.825 -2.124 1.00 83.88 189 LYS A CA 1
ATOM 1532 C C . LYS A 1 189 ? 11.812 12.278 -3.565 1.00 83.88 189 LYS A C 1
ATOM 1534 O O . LYS A 1 189 ? 10.663 12.434 -3.964 1.00 83.88 189 LYS A O 1
ATOM 1539 N N . VAL A 1 190 ? 12.882 12.438 -4.347 1.00 83.44 190 VAL A N 1
ATOM 1540 C CA . VAL A 1 190 ? 12.780 12.790 -5.773 1.00 83.44 190 VAL A CA 1
ATOM 1541 C C . VAL A 1 190 ? 12.020 11.709 -6.541 1.00 83.44 190 VAL A C 1
ATOM 1543 O O . VAL A 1 190 ? 11.117 12.029 -7.306 1.00 83.44 190 VAL A O 1
ATOM 1546 N N . MET A 1 191 ? 12.321 10.429 -6.307 1.00 83.19 191 MET A N 1
ATOM 1547 C CA . MET A 1 191 ? 11.620 9.326 -6.974 1.00 83.19 191 MET A CA 1
ATOM 1548 C C . MET A 1 191 ? 10.143 9.261 -6.601 1.00 83.19 191 MET A C 1
ATOM 1550 O O . MET A 1 191 ? 9.314 9.051 -7.480 1.00 83.19 191 MET A O 1
ATOM 1554 N N . LEU A 1 192 ? 9.806 9.468 -5.326 1.00 84.75 192 LEU A N 1
ATOM 1555 C CA . LEU A 1 192 ? 8.413 9.550 -4.887 1.00 84.75 192 LEU A CA 1
ATOM 1556 C C . LEU A 1 192 ? 7.681 10.696 -5.593 1.00 84.75 192 LEU A C 1
ATOM 1558 O O . LEU A 1 192 ? 6.583 10.492 -6.104 1.00 84.75 192 LEU A O 1
ATOM 1562 N N . HIS A 1 193 ? 8.309 11.868 -5.704 1.00 83.94 193 HIS A N 1
ATOM 1563 C CA . HIS A 1 193 ? 7.722 13.013 -6.395 1.00 83.94 193 HIS A CA 1
ATOM 1564 C C . HIS A 1 193 ? 7.516 12.754 -7.895 1.00 83.94 193 HIS A C 1
ATOM 1566 O O . HIS A 1 193 ? 6.412 12.943 -8.400 1.00 83.94 193 HIS A O 1
ATOM 1572 N N . LEU A 1 194 ? 8.535 12.242 -8.595 1.00 81.12 194 LEU A N 1
ATOM 1573 C CA . LEU A 1 194 ? 8.435 11.882 -10.017 1.00 81.12 194 LEU A CA 1
ATOM 1574 C C . LEU A 1 194 ? 7.370 10.809 -10.276 1.00 81.12 194 LEU A C 1
ATOM 1576 O O . LEU A 1 194 ? 6.742 10.792 -11.331 1.00 81.12 194 LEU A O 1
ATOM 1580 N N . ALA A 1 195 ? 7.161 9.921 -9.306 1.00 79.62 195 ALA A N 1
ATOM 1581 C CA . ALA A 1 195 ? 6.147 8.881 -9.356 1.00 79.62 195 ALA A CA 1
ATOM 1582 C C . ALA A 1 195 ? 4.747 9.358 -8.923 1.00 79.62 195 ALA A C 1
ATOM 1584 O O . ALA A 1 195 ? 3.813 8.560 -8.973 1.00 79.62 195 ALA A O 1
ATOM 1585 N N . LYS A 1 196 ? 4.591 10.618 -8.486 1.00 85.94 196 LYS A N 1
ATOM 1586 C CA . LYS A 1 196 ? 3.365 11.155 -7.862 1.00 85.94 196 LYS A CA 1
ATOM 1587 C C . LYS A 1 196 ? 2.877 10.310 -6.681 1.00 85.94 196 LYS A C 1
ATOM 1589 O O . LYS A 1 196 ? 1.692 10.042 -6.501 1.00 85.94 196 LYS A O 1
ATOM 1594 N N . LEU A 1 197 ? 3.824 9.851 -5.875 1.00 85.50 197 LEU A N 1
ATOM 1595 C CA . LEU A 1 197 ? 3.596 8.921 -4.785 1.00 85.50 197 LEU A CA 1
ATOM 1596 C C . LEU A 1 197 ? 3.685 9.646 -3.436 1.00 85.50 197 LEU A C 1
ATOM 1598 O O . LEU A 1 197 ? 4.783 10.030 -3.035 1.00 85.50 197 LEU A O 1
ATOM 1602 N N . PRO A 1 198 ? 2.568 9.806 -2.700 1.00 88.25 198 PRO A N 1
ATOM 1603 C CA . PRO A 1 198 ? 2.595 10.448 -1.386 1.00 88.25 198 PRO A CA 1
ATOM 1604 C C . PRO A 1 198 ? 3.317 9.590 -0.340 1.00 88.25 198 PRO A C 1
ATOM 1606 O O . PRO A 1 198 ? 3.520 8.379 -0.530 1.00 88.25 198 PRO A O 1
ATOM 1609 N N . LEU A 1 199 ? 3.662 10.208 0.788 1.00 87.56 199 LEU A N 1
ATOM 1610 C CA . LEU A 1 199 ? 4.212 9.511 1.953 1.00 87.56 199 LEU A CA 1
ATOM 1611 C C . LEU A 1 199 ? 3.170 8.544 2.543 1.00 87.56 199 LEU A C 1
ATOM 1613 O O . LEU A 1 199 ? 1.960 8.723 2.383 1.00 87.56 199 LEU A O 1
ATOM 1617 N N . MET A 1 200 ? 3.616 7.513 3.257 1.00 89.31 200 MET A N 1
ATOM 1618 C CA . MET A 1 200 ? 2.722 6.549 3.907 1.00 89.31 200 MET A CA 1
ATOM 1619 C C . MET A 1 200 ? 1.892 7.199 5.016 1.00 89.31 200 MET A C 1
ATOM 1621 O O . MET A 1 200 ? 0.729 6.844 5.206 1.00 89.31 200 MET A O 1
ATOM 1625 N N . THR A 1 201 ? 2.450 8.191 5.712 1.00 84.94 201 THR A N 1
ATOM 1626 C CA . THR A 1 201 ? 1.713 9.011 6.687 1.00 84.94 201 THR A CA 1
ATOM 1627 C C . THR A 1 201 ? 0.538 9.741 6.034 1.00 84.94 201 THR A C 1
ATOM 1629 O O . THR A 1 201 ? -0.592 9.656 6.512 1.00 84.94 201 THR A O 1
ATOM 1632 N N . GLU A 1 202 ? 0.784 10.399 4.902 1.00 83.94 202 GLU A N 1
ATOM 1633 C CA . GLU A 1 202 ? -0.234 11.099 4.115 1.00 83.94 202 GLU A CA 1
ATOM 1634 C C . GLU A 1 202 ? -1.276 10.121 3.577 1.00 83.94 202 GLU A C 1
ATOM 1636 O O . GLU A 1 202 ? -2.476 10.382 3.656 1.00 83.94 202 GLU A O 1
ATOM 1641 N N . ARG A 1 203 ? -0.840 8.949 3.102 1.00 87.06 203 ARG A N 1
ATOM 1642 C CA . ARG A 1 203 ? -1.746 7.916 2.593 1.00 87.06 203 ARG A CA 1
ATOM 1643 C C . ARG A 1 203 ? -2.735 7.406 3.611 1.00 87.06 203 ARG A C 1
ATOM 1645 O O . ARG A 1 203 ? -3.906 7.247 3.271 1.00 87.06 203 ARG A O 1
ATOM 1652 N N . VAL A 1 204 ? -2.290 7.176 4.843 1.00 85.19 204 VAL A N 1
ATOM 1653 C CA . VAL A 1 204 ? -3.198 6.798 5.926 1.00 85.19 204 VAL A CA 1
ATOM 1654 C C . VAL A 1 204 ? -4.280 7.864 6.078 1.00 85.19 204 VAL A C 1
ATOM 1656 O O . VAL A 1 204 ? -5.456 7.526 6.106 1.00 85.19 204 VAL A O 1
ATOM 1659 N N . HIS A 1 205 ? -3.925 9.149 6.081 1.00 78.50 205 HIS A N 1
ATOM 1660 C CA . HIS A 1 205 ? -4.913 10.225 6.207 1.00 78.50 205 HIS A CA 1
ATOM 1661 C C . HIS A 1 205 ? -5.881 10.299 5.028 1.00 78.50 205 HIS A C 1
ATOM 1663 O O . HIS A 1 205 ? -7.085 10.424 5.246 1.00 78.50 205 HIS A O 1
ATOM 1669 N N . ILE A 1 206 ? -5.378 10.153 3.803 1.00 79.88 206 ILE A N 1
ATOM 1670 C CA . ILE A 1 206 ? -6.205 10.133 2.593 1.00 79.88 206 ILE A CA 1
ATOM 1671 C C . ILE A 1 206 ? -7.230 8.998 2.669 1.00 79.88 206 ILE A C 1
ATOM 1673 O O . ILE A 1 206 ? -8.418 9.231 2.455 1.00 79.88 206 ILE A O 1
ATOM 1677 N N . PHE A 1 207 ? -6.808 7.778 3.005 1.00 84.12 207 PHE A N 1
ATOM 1678 C CA . PHE A 1 207 ? -7.727 6.641 3.076 1.00 84.12 207 PHE A CA 1
ATOM 1679 C C . PHE A 1 207 ? -8.718 6.732 4.224 1.00 84.12 207 PHE A C 1
ATOM 1681 O O . PHE A 1 207 ? -9.882 6.367 4.061 1.00 84.12 207 PHE A O 1
ATOM 1688 N N . GLN A 1 208 ? -8.274 7.238 5.370 1.00 78.94 208 GLN A N 1
ATOM 1689 C CA . GLN A 1 208 ? -9.150 7.437 6.512 1.00 78.94 208 GLN A CA 1
ATOM 1690 C C . GLN A 1 208 ? -10.250 8.457 6.197 1.00 78.94 208 GLN A C 1
ATOM 1692 O O . GLN A 1 208 ? -11.420 8.208 6.472 1.00 78.94 208 GLN A O 1
ATOM 1697 N N . ALA A 1 209 ? -9.910 9.564 5.538 1.00 74.38 209 ALA A N 1
ATOM 1698 C CA . ALA A 1 209 ? -10.907 10.547 5.132 1.00 74.38 209 ALA A CA 1
ATOM 1699 C C . ALA A 1 209 ? -11.873 10.012 4.066 1.00 74.38 209 ALA A C 1
ATOM 1701 O O . ALA A 1 209 ? -13.076 10.224 4.187 1.00 74.38 209 ALA A O 1
ATOM 1702 N N . HIS A 1 210 ? -11.380 9.273 3.064 1.00 76.56 210 HIS A N 1
ATOM 1703 C CA . HIS A 1 210 ? -12.244 8.648 2.055 1.00 76.56 210 HIS A CA 1
ATOM 1704 C C . HIS A 1 210 ? -13.263 7.697 2.681 1.00 76.56 210 HIS A C 1
ATOM 1706 O O . HIS A 1 210 ? -14.443 7.729 2.337 1.00 76.56 210 HIS A O 1
ATOM 1712 N N . LEU A 1 211 ? -12.823 6.850 3.613 1.00 77.00 211 LEU A N 1
ATOM 1713 C CA . LEU A 1 211 ? -13.729 5.930 4.288 1.00 77.00 211 LEU A CA 1
ATOM 1714 C C . LEU A 1 211 ? -14.725 6.691 5.189 1.00 77.00 211 LEU A C 1
ATOM 1716 O O . LEU A 1 211 ? -15.880 6.286 5.284 1.00 77.00 211 LEU A O 1
ATOM 1720 N N . LEU A 1 212 ? -14.320 7.811 5.800 1.00 73.06 212 LEU A N 1
ATOM 1721 C CA . LEU A 1 212 ? -15.216 8.655 6.594 1.00 73.06 212 LEU A CA 1
ATOM 1722 C C . LEU A 1 212 ? -16.275 9.346 5.727 1.00 73.06 212 LEU A C 1
ATOM 1724 O O . LEU A 1 212 ? -17.426 9.428 6.144 1.00 73.06 212 LEU A O 1
ATOM 1728 N N . PHE A 1 213 ? -15.904 9.797 4.530 1.00 73.62 213 PHE A N 1
ATOM 1729 C CA . PHE A 1 213 ? -16.834 10.390 3.570 1.00 73.62 213 PHE A CA 1
ATOM 1730 C C . PHE A 1 213 ? -17.853 9.361 3.072 1.00 73.62 213 PHE A C 1
ATOM 1732 O O . PHE A 1 213 ? -19.037 9.648 3.001 1.00 73.62 213 PHE A O 1
ATOM 1739 N N . ARG A 1 214 ? -17.418 8.121 2.815 1.00 76.06 214 ARG A N 1
ATOM 1740 C CA . ARG A 1 214 ? -18.312 7.033 2.381 1.00 76.06 214 ARG A CA 1
ATOM 1741 C C . ARG A 1 214 ? -19.203 6.480 3.494 1.00 76.06 214 ARG A C 1
ATOM 1743 O O . ARG A 1 214 ? -20.183 5.809 3.198 1.00 76.06 214 ARG A O 1
ATOM 1750 N N . SER A 1 215 ? -18.870 6.733 4.761 1.00 72.88 215 SER A N 1
ATOM 1751 C CA . SER A 1 215 ? -19.559 6.159 5.923 1.00 72.88 215 SER A CA 1
ATOM 1752 C C . SER A 1 215 ? -21.083 6.350 5.949 1.00 72.88 215 SER A C 1
ATOM 1754 O O . SER A 1 215 ? -21.738 5.390 6.346 1.00 72.88 215 SER A O 1
ATOM 1756 N N . PRO A 1 216 ? -21.658 7.521 5.610 1.00 71.56 216 PRO A N 1
ATOM 1757 C CA . PRO A 1 216 ? -23.108 7.731 5.662 1.00 71.56 216 PRO A CA 1
ATOM 1758 C C . PRO A 1 216 ? -23.877 6.957 4.586 1.00 71.56 216 PRO A C 1
ATOM 1760 O O . PRO A 1 216 ? -25.027 6.601 4.800 1.00 71.56 216 PRO A O 1
ATOM 1763 N N . HIS A 1 217 ? -23.229 6.661 3.458 1.00 75.81 217 HIS A N 1
ATOM 1764 C CA . HIS A 1 217 ? -23.838 5.975 2.314 1.00 75.81 217 HIS A CA 1
ATOM 1765 C C . HIS A 1 217 ? -23.647 4.450 2.364 1.00 75.81 217 HIS A C 1
ATOM 1767 O O . HIS A 1 217 ? -24.011 3.739 1.427 1.00 75.81 217 HIS A O 1
ATOM 1773 N N . LEU A 1 218 ? -23.027 3.925 3.427 1.00 74.81 218 LEU A N 1
ATOM 1774 C CA . LEU A 1 218 ? -22.848 2.487 3.594 1.00 74.81 218 LEU A CA 1
ATOM 1775 C C . LEU A 1 218 ? -24.119 1.845 4.175 1.00 74.81 218 LEU A C 1
ATOM 1777 O O . LEU A 1 218 ? -24.740 2.414 5.072 1.00 74.81 218 LEU A O 1
ATOM 1781 N N . PRO A 1 219 ? -24.475 0.620 3.749 1.00 79.38 219 PRO A N 1
ATOM 1782 C CA . PRO A 1 219 ? -25.598 -0.115 4.322 1.00 79.38 219 PRO A CA 1
ATOM 1783 C C . PRO A 1 219 ? -25.447 -0.302 5.836 1.00 79.38 219 PRO A C 1
ATOM 1785 O O . PRO A 1 219 ? -24.384 -0.709 6.312 1.00 79.38 219 PRO A O 1
ATOM 1788 N N . ASN A 1 220 ? -26.522 -0.087 6.599 1.00 74.69 220 ASN A N 1
ATOM 1789 C CA . ASN A 1 220 ? -26.519 -0.200 8.068 1.00 74.69 220 ASN A CA 1
ATOM 1790 C C . ASN A 1 220 ? -26.071 -1.583 8.584 1.00 74.69 220 ASN A C 1
ATOM 1792 O O . ASN A 1 220 ? -25.560 -1.705 9.696 1.00 74.69 220 ASN A O 1
ATOM 1796 N N . ASN A 1 221 ? -26.235 -2.634 7.778 1.00 77.00 221 ASN A N 1
ATOM 1797 C CA . ASN A 1 221 ? -25.827 -4.004 8.096 1.00 77.00 221 ASN A CA 1
ATOM 1798 C C . ASN A 1 221 ? -24.371 -4.332 7.710 1.00 77.00 221 ASN A C 1
ATOM 1800 O O . ASN A 1 221 ? -23.889 -5.414 8.048 1.00 77.00 221 ASN A O 1
ATOM 1804 N N . GLY A 1 222 ? -23.660 -3.429 7.032 1.00 69.81 222 GLY A N 1
ATOM 1805 C CA . GLY A 1 222 ? -22.275 -3.642 6.628 1.00 69.81 222 GLY A CA 1
ATOM 1806 C C . GLY A 1 222 ? -21.325 -3.727 7.825 1.00 69.81 222 GLY A C 1
ATOM 1807 O O . GLY A 1 222 ? -21.455 -2.981 8.797 1.00 69.81 222 GLY A O 1
ATOM 1808 N N . LEU A 1 223 ? -20.309 -4.594 7.737 1.00 71.69 223 LEU A N 1
ATOM 1809 C CA . LEU A 1 223 ? -19.273 -4.730 8.774 1.00 71.69 223 LEU A CA 1
ATOM 1810 C C . LEU A 1 223 ? -18.642 -3.375 9.131 1.00 71.69 223 LEU A C 1
ATOM 1812 O O . LEU A 1 223 ? -18.436 -3.075 10.302 1.00 71.69 223 LEU A O 1
ATOM 1816 N N . LEU A 1 224 ? -18.381 -2.534 8.127 1.00 71.56 224 LEU A N 1
ATOM 1817 C CA . LEU A 1 224 ? -17.826 -1.196 8.332 1.00 71.56 224 LEU A CA 1
ATOM 1818 C C . LEU A 1 224 ? -18.742 -0.313 9.193 1.00 71.56 224 LEU A C 1
ATOM 1820 O O . LEU A 1 224 ? -18.238 0.348 10.097 1.00 71.56 224 LEU A O 1
ATOM 1824 N N . CYS A 1 225 ? -20.063 -0.357 8.985 1.00 71.12 225 CYS A N 1
ATOM 1825 C CA . CYS A 1 225 ? -21.041 0.359 9.812 1.00 71.12 225 CYS A CA 1
ATOM 1826 C C . CYS A 1 225 ? -21.045 -0.133 11.264 1.00 71.12 225 CYS A C 1
ATOM 1828 O O . CYS A 1 225 ? -21.136 0.681 12.180 1.00 71.12 225 CYS A O 1
ATOM 1830 N N . ARG A 1 226 ? -20.849 -1.438 11.495 1.00 71.75 226 ARG A N 1
ATOM 1831 C CA . ARG A 1 226 ? -20.712 -2.003 12.852 1.00 71.75 226 ARG A CA 1
ATOM 1832 C C . ARG A 1 226 ? -19.381 -1.644 13.525 1.00 71.75 226 ARG A C 1
ATOM 1834 O O . ARG A 1 226 ? -19.331 -1.435 14.735 1.00 71.75 226 ARG A O 1
ATOM 1841 N N . LEU A 1 227 ? -18.303 -1.518 12.750 1.00 71.06 227 LEU A N 1
ATOM 1842 C CA . LEU A 1 227 ? -16.981 -1.109 13.246 1.00 71.06 227 LEU A CA 1
ATOM 1843 C C . LEU A 1 227 ? -16.885 0.400 13.513 1.00 71.06 227 LEU A C 1
ATOM 1845 O O . LEU A 1 227 ? -16.060 0.844 14.309 1.00 71.06 227 LEU A O 1
ATOM 1849 N N . LEU A 1 228 ? -17.729 1.203 12.869 1.00 70.38 228 LEU A N 1
ATOM 1850 C CA . LEU A 1 228 ? -17.692 2.663 12.926 1.00 70.38 228 LEU A CA 1
ATOM 1851 C C . LEU A 1 228 ? -17.789 3.247 14.347 1.00 70.38 228 LEU A C 1
ATOM 1853 O O . LEU A 1 228 ? -16.972 4.115 14.662 1.00 70.38 228 LEU A O 1
ATOM 1857 N N . PRO A 1 229 ? -18.694 2.789 15.234 1.00 69.69 229 PRO A N 1
ATOM 1858 C CA . PRO A 1 229 ? -18.700 3.197 16.638 1.00 69.69 229 PRO A CA 1
ATOM 1859 C C . PRO A 1 229 ? -17.355 2.937 17.329 1.00 69.69 229 PRO A C 1
ATOM 1861 O O . PRO A 1 229 ? -16.791 3.843 17.934 1.00 69.69 229 PRO A O 1
ATOM 1864 N N . HIS A 1 230 ? -16.770 1.754 17.155 1.00 66.94 230 HIS A N 1
ATOM 1865 C CA . HIS A 1 230 ? -15.500 1.349 17.772 1.00 66.94 230 HIS A CA 1
ATOM 1866 C C . HIS A 1 230 ? -14.333 2.232 17.297 1.00 66.94 230 HIS A C 1
ATOM 1868 O O . HIS A 1 230 ? -13.513 2.723 18.081 1.00 66.94 230 HIS A O 1
ATOM 1874 N N . ILE A 1 231 ? -14.325 2.536 15.998 1.00 63.09 231 ILE A N 1
ATOM 1875 C CA . ILE A 1 231 ? -13.380 3.455 15.357 1.00 63.09 231 ILE A CA 1
ATOM 1876 C C . ILE A 1 231 ? -13.565 4.902 15.862 1.00 63.09 231 ILE A C 1
ATOM 1878 O O . ILE A 1 231 ? -12.574 5.629 16.008 1.00 63.09 231 ILE A O 1
ATOM 1882 N N . ARG A 1 232 ? -14.810 5.328 16.133 1.00 61.72 232 ARG A N 1
ATOM 1883 C CA . ARG A 1 232 ? -15.177 6.678 16.605 1.00 61.72 232 ARG A CA 1
ATOM 1884 C C . ARG A 1 232 ? -14.950 6.875 18.107 1.00 61.72 232 ARG A C 1
ATOM 1886 O O . ARG A 1 232 ? -14.540 7.958 18.499 1.00 61.72 232 ARG A O 1
ATOM 1893 N N . HIS A 1 233 ? -15.169 5.875 18.959 1.00 59.09 233 HIS A N 1
ATOM 1894 C CA . HIS A 1 233 ? -15.063 6.024 20.421 1.00 59.09 233 HIS A CA 1
ATOM 1895 C C . HIS A 1 233 ? -13.619 6.105 20.935 1.00 59.09 233 HIS A C 1
ATOM 1897 O O . HIS A 1 233 ? -13.363 6.537 22.061 1.00 59.09 233 HIS A O 1
ATOM 1903 N N . THR A 1 234 ? -12.643 5.790 20.089 1.00 59.97 234 THR A N 1
ATOM 1904 C CA . THR A 1 234 ? -11.232 5.940 20.428 1.00 59.97 234 THR A CA 1
ATOM 1905 C C . THR A 1 234 ? -10.825 7.421 20.346 1.00 59.97 234 THR A C 1
ATOM 1907 O O . THR A 1 234 ? -10.437 7.901 19.285 1.00 59.97 234 THR A O 1
ATOM 1910 N N . ARG A 1 235 ? -10.849 8.156 21.472 1.00 53.59 235 ARG A N 1
ATOM 1911 C CA . ARG A 1 235 ? -10.564 9.618 21.558 1.00 53.59 235 ARG A CA 1
ATOM 1912 C C . ARG A 1 235 ? -9.256 10.082 20.892 1.00 53.59 235 ARG A C 1
ATOM 1914 O O . ARG A 1 235 ? -9.143 11.235 20.492 1.00 53.59 235 ARG A O 1
ATOM 1921 N N . ARG A 1 236 ? -8.257 9.199 20.782 1.00 55.38 236 ARG A N 1
ATOM 1922 C CA . ARG A 1 236 ? -6.955 9.471 20.133 1.00 55.38 236 ARG A CA 1
ATOM 1923 C C . ARG A 1 236 ? -6.921 9.123 18.643 1.00 55.38 236 ARG A C 1
ATOM 1925 O O . ARG A 1 236 ? -5.884 9.275 18.002 1.00 55.38 236 ARG A O 1
ATOM 1932 N N . HIS A 1 237 ? -8.004 8.583 18.097 1.00 60.50 237 HIS A N 1
ATOM 1933 C CA . HIS A 1 237 ? -8.072 8.222 16.695 1.00 60.50 237 HIS A CA 1
ATOM 1934 C C . HIS A 1 237 ? -8.328 9.477 15.864 1.00 60.50 237 HIS A C 1
ATOM 1936 O O . HIS A 1 237 ? -9.221 10.265 16.175 1.00 60.50 237 HIS A O 1
ATOM 1942 N N . ARG A 1 238 ? -7.553 9.677 14.792 1.00 61.34 238 ARG A N 1
ATOM 1943 C CA . ARG A 1 238 ? -7.687 10.873 13.943 1.00 61.34 238 ARG A CA 1
ATOM 1944 C C . ARG A 1 238 ? -9.078 10.956 13.303 1.00 61.34 238 ARG A C 1
ATOM 1946 O O . ARG A 1 238 ? -9.564 12.044 13.054 1.00 61.34 238 ARG A O 1
ATOM 1953 N N . TRP A 1 239 ? -9.759 9.821 13.178 1.00 64.31 239 TRP A N 1
ATOM 1954 C CA . TRP A 1 239 ? -11.180 9.706 12.855 1.00 64.31 239 TRP A CA 1
ATOM 1955 C C . TRP A 1 239 ? -12.120 10.391 13.834 1.00 64.31 239 TRP A C 1
ATOM 1957 O O . TRP A 1 239 ? -13.040 11.074 13.404 1.00 64.31 239 TRP A O 1
ATOM 1967 N N . TYR A 1 240 ? -11.906 10.209 15.140 1.00 62.34 240 TYR A N 1
ATOM 1968 C CA . TYR A 1 240 ? -12.698 10.896 16.152 1.00 62.34 240 TYR A CA 1
ATOM 1969 C C . TYR A 1 240 ? -12.535 12.406 15.973 1.00 62.34 240 TYR A C 1
ATOM 1971 O O . TYR A 1 240 ? -13.525 13.122 15.864 1.00 62.34 240 TYR A O 1
ATOM 1979 N N . LEU A 1 241 ? -11.292 12.865 15.805 1.00 65.31 241 LEU A N 1
ATOM 1980 C CA . LEU A 1 241 ? -10.980 14.275 15.569 1.00 65.31 241 LEU A CA 1
ATOM 1981 C C . LEU A 1 241 ? -11.621 14.809 14.274 1.00 65.31 241 LEU A C 1
ATOM 1983 O O . LEU A 1 241 ? -12.271 15.850 14.303 1.00 65.31 241 LEU A O 1
ATOM 1987 N N . LEU A 1 242 ? -11.507 14.075 13.162 1.00 64.69 242 LEU A N 1
ATOM 1988 C CA . LEU A 1 242 ? -12.087 14.446 11.865 1.00 64.69 242 LEU A CA 1
ATOM 1989 C C . LEU A 1 242 ? -13.622 14.447 11.895 1.00 64.69 242 LEU A C 1
ATOM 1991 O O . LEU A 1 242 ? -14.237 15.393 11.421 1.00 64.69 242 LEU A O 1
ATOM 1995 N N . SER A 1 243 ? -14.251 13.451 12.526 1.00 62.50 243 SER A N 1
ATOM 1996 C CA . SER A 1 243 ? -15.715 13.372 12.663 1.00 62.50 243 SER A CA 1
ATOM 1997 C C . SER A 1 243 ? -16.309 14.498 13.516 1.00 62.50 243 SER A C 1
ATOM 1999 O O . SER A 1 243 ? -17.493 14.817 13.407 1.00 62.50 243 SER A O 1
ATOM 2001 N N . LYS A 1 244 ? -15.499 15.106 14.392 1.00 66.19 244 LYS A N 1
ATOM 2002 C CA . LYS A 1 244 ? -15.911 16.234 15.231 1.00 66.19 244 LYS A CA 1
ATOM 2003 C C . LYS A 1 244 ? -15.658 17.587 14.567 1.00 66.19 244 LYS A C 1
ATOM 2005 O O . LYS A 1 244 ? -16.194 18.573 15.071 1.00 66.19 244 LYS A O 1
ATOM 2010 N N . ALA A 1 245 ? -14.910 17.640 13.461 1.00 68.75 245 ALA A N 1
ATOM 2011 C CA . ALA A 1 245 ? -14.620 18.877 12.748 1.00 68.75 245 ALA A CA 1
ATOM 2012 C C . ALA A 1 245 ? -15.911 19.492 12.157 1.00 68.75 245 ALA A C 1
ATOM 2014 O O . ALA A 1 245 ? -16.691 18.766 11.533 1.00 68.75 245 ALA A O 1
ATOM 2015 N N . PRO A 1 246 ? -16.141 20.815 12.301 1.00 61.44 246 PRO A N 1
ATOM 2016 C CA . PRO A 1 246 ? -17.358 21.482 11.819 1.00 61.44 246 PRO A CA 1
ATOM 2017 C C . PRO A 1 246 ? -17.616 21.271 10.325 1.00 61.44 246 PRO A C 1
ATOM 2019 O O . PRO A 1 246 ? -18.746 21.018 9.916 1.00 61.44 246 PRO A O 1
ATOM 2022 N N . LEU A 1 247 ? -16.547 21.286 9.525 1.00 62.56 247 LEU A N 1
ATOM 2023 C CA . LEU A 1 247 ? -16.615 21.037 8.089 1.00 62.56 247 LEU A CA 1
ATOM 2024 C C . LEU A 1 247 ? -17.210 19.661 7.770 1.00 62.56 247 LEU A C 1
ATOM 2026 O O . LEU A 1 247 ? -18.016 19.531 6.859 1.00 62.56 247 LEU A O 1
ATOM 2030 N N . TRP A 1 248 ? -16.850 18.640 8.546 1.00 63.97 248 TRP A N 1
ATOM 2031 C CA . TRP A 1 248 ? -17.316 17.283 8.289 1.00 63.97 248 TRP A CA 1
ATOM 2032 C C . TRP A 1 248 ? -18.800 17.106 8.617 1.00 63.97 248 TRP A C 1
ATOM 2034 O O . TRP A 1 248 ? -19.492 16.336 7.958 1.00 63.97 248 TRP A O 1
ATOM 2044 N N . ARG A 1 249 ? -19.309 17.862 9.599 1.00 61.75 249 ARG A N 1
ATOM 2045 C CA . ARG A 1 249 ? -20.749 17.923 9.889 1.00 61.75 249 ARG A CA 1
ATOM 2046 C C . ARG A 1 249 ? -21.532 18.593 8.757 1.00 61.75 249 ARG A C 1
ATOM 2048 O O . ARG A 1 249 ? -22.619 18.131 8.453 1.00 61.75 249 ARG A O 1
ATOM 2055 N N . SER A 1 250 ? -20.959 19.619 8.123 1.00 60.12 250 SER A N 1
ATOM 2056 C CA . SER A 1 250 ? -21.541 20.299 6.953 1.00 60.12 250 SER A CA 1
ATOM 2057 C C . SER A 1 250 ? -21.459 19.480 5.659 1.00 60.12 250 SER A C 1
ATOM 2059 O O . SER A 1 250 ? -22.277 19.684 4.773 1.00 60.12 250 SER A O 1
ATOM 2061 N N . MET A 1 251 ? -20.473 18.587 5.525 1.00 54.84 251 MET A N 1
ATOM 2062 C CA . MET A 1 251 ? -20.322 17.712 4.351 1.00 54.84 251 MET A CA 1
ATOM 2063 C C . MET A 1 251 ? -21.233 16.483 4.414 1.00 54.84 251 MET A C 1
ATOM 2065 O O . MET A 1 251 ? -21.659 15.990 3.381 1.00 54.84 251 MET A O 1
ATOM 2069 N N . ALA A 1 252 ? -21.558 15.996 5.616 1.00 53.75 252 ALA A N 1
ATOM 2070 C CA . ALA A 1 252 ? -22.465 14.861 5.806 1.00 53.75 252 ALA A CA 1
ATOM 2071 C C . ALA A 1 252 ? -23.937 15.178 5.461 1.00 53.75 252 ALA A C 1
ATOM 2073 O O . ALA A 1 252 ? -24.757 14.265 5.441 1.00 53.75 252 ALA A O 1
ATOM 2074 N N . SER A 1 253 ? -24.272 16.452 5.230 1.00 51.75 253 SER A N 1
ATOM 2075 C CA . 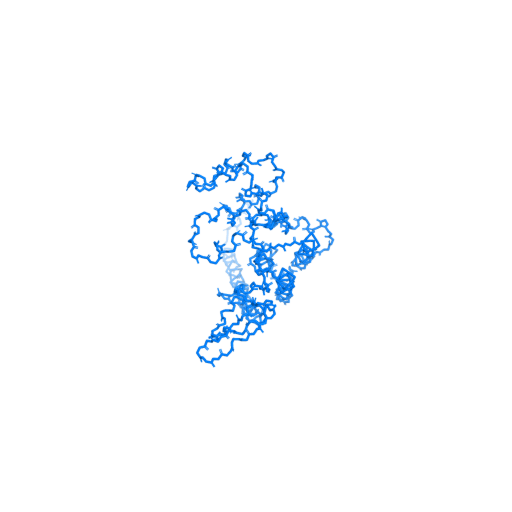SER A 1 253 ? -25.614 16.922 4.861 1.00 51.75 253 SER A CA 1
ATOM 2076 C C . SER A 1 253 ? -25.813 17.162 3.361 1.00 51.75 253 SER A C 1
ATOM 2078 O O . SER A 1 253 ? -26.941 17.413 2.950 1.00 51.75 253 SER A O 1
ATOM 2080 N N . THR A 1 254 ? -24.757 17.109 2.547 1.00 51.31 254 THR A N 1
ATOM 2081 C CA . THR A 1 254 ? -24.840 17.283 1.087 1.00 51.31 254 THR A CA 1
ATOM 2082 C C . THR A 1 254 ? -24.599 15.949 0.393 1.00 51.31 254 THR A C 1
ATOM 2084 O O . THR A 1 254 ? -23.529 15.371 0.545 1.00 51.31 254 THR A O 1
ATOM 2087 N N . ASP A 1 255 ? -25.584 15.490 -0.380 1.00 45.31 255 ASP A N 1
ATOM 2088 C CA . ASP A 1 255 ? -25.553 14.257 -1.192 1.00 45.31 255 ASP A CA 1
ATOM 2089 C C . ASP A 1 255 ? -24.684 14.399 -2.465 1.00 45.31 255 ASP A C 1
ATOM 2091 O O . ASP A 1 255 ? -24.635 13.515 -3.316 1.00 45.31 255 ASP A O 1
ATOM 2095 N N . GLU A 1 256 ? -23.996 15.535 -2.619 1.00 44.72 256 GLU A N 1
ATOM 2096 C CA . GLU A 1 256 ? -23.152 15.828 -3.773 1.00 44.72 256 GLU A CA 1
ATOM 2097 C C . GLU A 1 256 ? -21.760 15.200 -3.646 1.00 44.72 256 GLU A C 1
ATOM 2099 O O . GLU A 1 256 ? -21.080 15.275 -2.615 1.00 44.72 256 GLU A O 1
ATOM 2104 N N . GLU A 1 257 ? -21.325 14.600 -4.754 1.00 45.12 257 GLU A N 1
ATOM 2105 C CA . GLU A 1 257 ? -19.978 14.095 -4.958 1.00 45.12 257 GLU A CA 1
ATOM 2106 C C . GLU A 1 257 ? -18.941 15.171 -4.601 1.00 45.12 257 GLU A C 1
ATOM 2108 O O . GLU A 1 257 ? -19.071 16.347 -4.929 1.00 45.12 257 GLU A O 1
ATOM 2113 N N . LEU A 1 258 ? -17.917 14.742 -3.871 1.00 49.84 258 LEU A N 1
ATOM 2114 C CA . LEU A 1 258 ? -16.915 15.557 -3.199 1.00 49.84 258 LEU A CA 1
ATOM 2115 C C . LEU A 1 258 ? -16.277 16.637 -4.116 1.00 49.84 258 LEU A C 1
ATOM 2117 O O . LEU A 1 258 ? -15.253 16.393 -4.755 1.00 49.84 258 LEU A O 1
ATOM 2121 N N . ASP A 1 259 ? -16.850 17.848 -4.156 1.00 48.38 259 ASP A N 1
ATOM 2122 C CA . ASP A 1 259 ? -16.404 18.904 -5.076 1.00 48.38 259 ASP A CA 1
ATOM 2123 C C . ASP A 1 259 ? -15.048 19.517 -4.667 1.00 48.38 259 ASP A C 1
ATOM 2125 O O . ASP A 1 259 ? -14.758 19.815 -3.498 1.00 48.38 259 ASP A O 1
ATOM 2129 N N . LYS A 1 260 ? -14.215 19.787 -5.679 1.00 45.69 260 LYS A N 1
ATOM 2130 C CA . LYS A 1 260 ? -12.878 20.395 -5.580 1.00 45.69 260 LYS A CA 1
ATOM 2131 C C . LYS A 1 260 ? -12.894 21.738 -4.841 1.00 45.69 260 LYS A C 1
ATOM 2133 O O . LYS A 1 260 ? -11.858 22.147 -4.319 1.00 45.69 260 LYS A O 1
ATOM 2138 N N . ARG A 1 261 ? -14.028 22.450 -4.800 1.00 46.19 261 ARG A N 1
ATOM 2139 C CA . ARG A 1 261 ? -14.191 23.712 -4.050 1.00 46.19 261 ARG A CA 1
ATOM 2140 C C . ARG A 1 261 ? -14.397 23.489 -2.552 1.00 46.19 261 ARG A C 1
ATOM 2142 O O . ARG A 1 261 ? -13.823 24.224 -1.744 1.00 46.19 261 ARG A O 1
ATOM 2149 N N . MET A 1 262 ? -15.132 22.447 -2.168 1.00 46.91 262 MET A N 1
ATOM 2150 C CA . MET A 1 262 ? -15.303 22.051 -0.763 1.00 46.91 262 MET A CA 1
ATOM 2151 C C . MET A 1 262 ? -13.979 21.527 -0.194 1.00 46.91 262 MET A C 1
ATOM 2153 O O . MET A 1 262 ? -13.555 21.898 0.904 1.00 46.91 262 MET A O 1
ATOM 2157 N N . LEU A 1 263 ? -13.234 20.803 -1.036 1.00 48.47 263 LEU A N 1
ATOM 2158 C CA . LEU A 1 263 ? -11.807 20.543 -0.885 1.00 48.47 263 LEU A CA 1
ATOM 2159 C C . LEU A 1 263 ? -10.906 21.763 -1.214 1.00 48.47 263 LEU A C 1
ATOM 2161 O O . LEU A 1 263 ? -9.762 21.623 -1.600 1.00 48.47 263 LEU A O 1
ATOM 2165 N N . LYS A 1 264 ? -11.327 23.005 -1.045 1.00 43.81 264 LYS A N 1
ATOM 2166 C CA . LYS A 1 264 ? -10.378 24.137 -0.940 1.00 43.81 264 LYS A CA 1
ATOM 2167 C C . LYS A 1 264 ? -10.628 24.942 0.321 1.00 43.81 264 LYS A C 1
ATOM 2169 O O . LYS A 1 264 ? -9.687 25.493 0.886 1.00 43.81 264 LYS A O 1
ATOM 2174 N N . ALA A 1 265 ? -11.868 24.935 0.805 1.00 42.47 265 ALA A N 1
ATOM 2175 C CA . ALA A 1 265 ? -12.275 25.584 2.043 1.00 42.47 265 ALA A CA 1
ATOM 2176 C C . ALA A 1 265 ? -11.718 24.905 3.317 1.00 42.47 265 ALA A C 1
ATOM 2178 O O . ALA A 1 265 ? -11.489 25.589 4.312 1.00 42.47 265 ALA A O 1
ATOM 2179 N N . ALA A 1 266 ? -11.412 23.597 3.299 1.00 45.47 266 ALA A N 1
ATOM 2180 C CA . ALA A 1 266 ? -10.838 22.879 4.456 1.00 45.47 266 ALA A CA 1
ATOM 2181 C C . ALA A 1 266 ? -9.377 23.241 4.786 1.00 45.47 266 ALA A C 1
ATOM 2183 O O . ALA A 1 266 ? -8.842 22.755 5.782 1.00 45.47 266 ALA A O 1
ATOM 2184 N N . LYS A 1 267 ? -8.733 24.104 3.983 1.00 41.56 267 LYS A N 1
ATOM 2185 C CA . LYS A 1 267 ? -7.320 24.522 4.095 1.00 41.56 267 LYS A CA 1
ATOM 2186 C C . LYS A 1 267 ? -6.888 25.043 5.472 1.00 41.56 267 LYS A C 1
ATOM 2188 O O . LYS A 1 267 ? -5.693 25.131 5.722 1.00 41.56 267 LYS A O 1
ATOM 2193 N N . LYS A 1 268 ? -7.823 25.444 6.341 1.00 42.91 268 LYS A N 1
ATOM 2194 C CA . LYS A 1 268 ? -7.508 26.122 7.611 1.00 42.91 268 LYS A CA 1
ATOM 2195 C C . LYS A 1 268 ? -7.097 25.177 8.748 1.00 42.91 268 LYS A C 1
ATOM 2197 O O . LYS A 1 268 ? -6.647 25.641 9.789 1.00 42.91 268 LYS A O 1
ATOM 2202 N N . ILE A 1 269 ? -7.225 23.868 8.547 1.00 43.41 269 ILE A N 1
ATOM 2203 C CA . ILE A 1 269 ? -6.584 22.842 9.371 1.00 43.41 269 ILE A CA 1
ATOM 2204 C C . ILE A 1 269 ? -5.470 22.292 8.485 1.00 43.41 269 ILE A C 1
ATOM 2206 O O . ILE A 1 269 ? -5.741 21.962 7.338 1.00 43.41 269 ILE A O 1
ATOM 2210 N N . ASP A 1 270 ? -4.230 22.278 8.963 1.00 40.34 270 ASP A N 1
ATOM 2211 C CA . ASP A 1 270 ? -3.026 21.968 8.183 1.00 40.34 270 ASP A CA 1
ATOM 2212 C C . ASP A 1 270 ? -3.086 20.574 7.523 1.00 40.34 270 ASP A C 1
ATOM 2214 O O . ASP A 1 270 ? -2.690 19.552 8.090 1.00 40.34 270 ASP A O 1
ATOM 2218 N N . ILE A 1 271 ? -3.672 20.525 6.326 1.00 45.31 271 ILE A N 1
ATOM 2219 C CA . ILE A 1 271 ? -3.773 19.337 5.483 1.00 45.31 271 ILE A CA 1
ATOM 2220 C C . ILE A 1 271 ? -3.411 19.699 4.033 1.00 45.31 271 ILE A C 1
ATOM 2222 O O . ILE A 1 271 ? -4.073 19.330 3.065 1.00 45.31 271 ILE A O 1
ATOM 2226 N N . THR A 1 272 ? -2.331 20.456 3.864 1.00 35.22 272 THR A N 1
ATOM 2227 C CA . THR A 1 272 ? -1.885 20.957 2.554 1.00 35.22 272 THR A CA 1
ATOM 2228 C C . THR A 1 272 ? -1.440 19.825 1.608 1.00 35.22 272 THR A C 1
ATOM 2230 O O . THR A 1 272 ? -1.569 19.955 0.393 1.00 35.22 272 THR A O 1
ATOM 2233 N N . SER A 1 273 ? -1.030 18.663 2.136 1.00 42.06 273 SER A N 1
ATOM 2234 C CA . SER A 1 273 ? -0.702 17.463 1.343 1.00 42.06 273 SER A CA 1
ATOM 2235 C C . SER A 1 273 ? -1.909 16.606 0.929 1.00 42.06 273 SER A C 1
ATOM 2237 O O . SER A 1 273 ? -1.790 15.732 0.071 1.00 42.06 273 SER A O 1
ATOM 2239 N N . PHE A 1 274 ? -3.095 16.863 1.487 1.00 45.03 274 PHE A N 1
ATOM 2240 C CA . PHE A 1 274 ? -4.323 16.105 1.210 1.00 45.03 274 PHE A CA 1
ATOM 2241 C C . PHE A 1 274 ? -5.015 16.526 -0.079 1.00 45.03 274 PHE A C 1
ATOM 2243 O O . PHE A 1 274 ? -5.645 15.700 -0.733 1.00 45.03 274 PHE A O 1
ATOM 2250 N N . TYR A 1 275 ? -4.845 17.785 -0.481 1.00 38.41 275 TYR A N 1
ATOM 2251 C CA . TYR A 1 275 ? -5.461 18.308 -1.694 1.00 38.41 275 TYR A CA 1
ATOM 2252 C C . TYR A 1 275 ? -4.769 17.877 -2.971 1.00 38.41 275 TYR A C 1
ATOM 2254 O O . TYR A 1 275 ? -5.446 17.466 -3.910 1.00 38.41 275 TYR A O 1
ATOM 2262 N N . GLN A 1 276 ? -3.439 17.907 -3.000 1.00 39.41 276 GLN A N 1
ATOM 2263 C CA . GLN A 1 276 ? -2.706 17.529 -4.204 1.00 39.41 276 GLN A CA 1
ATOM 2264 C C . GLN A 1 276 ? -2.934 16.047 -4.542 1.00 39.41 276 GLN A C 1
ATOM 2266 O O . GLN A 1 276 ? -3.257 15.710 -5.674 1.00 39.41 276 GLN A O 1
ATOM 2271 N N . ALA A 1 277 ? -2.900 15.172 -3.531 1.00 39.12 277 ALA A N 1
ATOM 2272 C CA . ALA A 1 277 ? -3.058 13.734 -3.727 1.00 39.12 277 ALA A CA 1
ATOM 2273 C C . ALA A 1 277 ? -4.503 13.284 -4.025 1.00 39.12 277 ALA A C 1
ATOM 2275 O O . ALA A 1 277 ? -4.684 12.268 -4.689 1.00 39.12 277 ALA A O 1
ATOM 2276 N N . ALA A 1 278 ? -5.528 14.000 -3.545 1.00 36.97 278 ALA A N 1
ATOM 2277 C CA . ALA A 1 278 ? -6.925 13.699 -3.878 1.00 36.97 278 ALA A CA 1
ATOM 2278 C C . ALA A 1 278 ? -7.297 14.179 -5.292 1.00 36.97 278 ALA A C 1
ATOM 2280 O O . ALA A 1 278 ? -8.062 13.512 -5.981 1.00 36.97 278 ALA A O 1
ATOM 2281 N N . VAL A 1 279 ? -6.726 15.302 -5.742 1.00 38.84 279 VAL A N 1
ATOM 2282 C CA . VAL A 1 279 ? -6.944 15.838 -7.095 1.00 38.84 279 VAL A CA 1
ATOM 2283 C C . VAL A 1 279 ? -6.197 15.022 -8.155 1.00 38.84 279 VAL A C 1
ATOM 2285 O O . VAL A 1 279 ? -6.755 14.785 -9.222 1.00 38.84 279 VAL A O 1
ATOM 2288 N N . ASP A 1 280 ? -4.993 14.529 -7.850 1.00 38.75 280 ASP A N 1
ATOM 2289 C CA . ASP A 1 280 ? -4.191 13.705 -8.769 1.00 38.75 280 ASP A CA 1
ATOM 2290 C C . ASP A 1 280 ? -4.713 12.262 -8.945 1.00 38.75 280 ASP A C 1
ATOM 2292 O O . ASP A 1 280 ? -4.211 11.538 -9.797 1.00 38.75 280 ASP A O 1
ATOM 2296 N N . LEU A 1 281 ? -5.697 11.825 -8.147 1.00 36.31 281 LEU A N 1
ATOM 2297 C CA . LEU A 1 281 ? -6.330 10.497 -8.243 1.00 36.31 281 LEU A CA 1
ATOM 2298 C C . LEU A 1 281 ? -7.623 10.481 -9.076 1.00 36.31 281 LEU A C 1
ATOM 2300 O O . LEU A 1 281 ? -8.165 9.406 -9.321 1.00 36.31 281 LEU A O 1
ATOM 2304 N N . TYR A 1 282 ? -8.096 11.655 -9.504 1.00 32.00 282 TYR A N 1
ATOM 2305 C CA . TYR A 1 282 ? -9.259 11.847 -10.383 1.00 32.00 282 TYR A CA 1
ATOM 2306 C C . TYR A 1 282 ? -8.868 12.421 -11.765 1.00 32.00 282 TYR A C 1
ATOM 2308 O O . TYR A 1 282 ? -9.715 12.959 -12.479 1.00 32.00 282 TYR A O 1
ATOM 2316 N N . LEU A 1 283 ? -7.587 12.313 -12.137 1.00 31.61 283 LEU A N 1
ATOM 2317 C CA . LEU A 1 283 ? -7.019 12.554 -13.472 1.00 31.61 283 LEU A CA 1
ATOM 2318 C C . LEU A 1 283 ? -6.143 11.358 -13.863 1.00 31.61 283 LEU A C 1
ATOM 2320 O O . LEU A 1 283 ? -6.048 11.081 -15.077 1.00 31.61 283 LEU A O 1
#